Protein AF-A0A2R6GT94-F1 (afdb_monomer_lite)

Foldseek 3Di:
DVLLVVLLVQQVVQQVPDFDDDPLATAGLLLQSLLQCLLQVNLVSQLSNLVSVQVVCVVVVHRCVLVSVLSSQLSNQLNLLNVLVVVPDVLDCPPDPVSVVSSLVSQLLSLLLSQQVSQLVCLLVVNHASPPRSVSRSNNSSVNNSVNNVVVSVVVSVVCVDPVNVVVSVVSPPDPPDDDPRNVLSCVLSVLSVCLSVVSHVLRVVLVVVVPDDPVVCVVVVVVVVVVCVVVVNSSVVSSVVNVVSVVVSVVVNVVSVVVVVVVD

Radius of gyration: 21.21 Å; chains: 1; bounding box: 47×33×69 Å

Secondary structure (DSSP, 8-state):
-HHHHHHHHHHHHHHHH--EEETTEEE-HHHHHHHHHHHHTHHHHHHHHHHHHHHHHHHTT---HHHHHHHHHHHHHHHHHHHHTT---TT-TTSSHHHHHHHHHHHHHHHHHHHHHHHHHHHHTTSS-HHHHHHHHHHHHHHHHHHHHHHHHHHHHHHHTSTTHHHHHHHH-------TT-HHHHHHHHHHHHHHHHHHHHHHHHHHHHHTS-HHHHHHTT-HHHHHHHHTTHHHHHHHHHHHHHHHHHHHHHHHHHHHHHH--

Sequence (265 aa):
MFAATLIYTAVVQTTGLLIVGHGLVRVQPIVALIAVVGLIGGPVAVVGSVLGYAGFQIAQGVFPVWQGATYLVFGLLIHVFRIQSGLTEIRNPLGSITQFAVFSLVVCLSAFGTASFMSWNYMLVGRFPFFPGVFFSGLSLAVSAMLGGVLALSFVQRLVSSQRWQSVTRFLRTGDCRQSGTRSWLLISLGLLFAWVVAGSVISIGFQIFELLPPNVIGRRGYESILIFAETGRFSDADYALQFAIGMTIITLWLASLRRYRVFS

Structure (mmCIF, N/CA/C/O backbone):
data_AF-A0A2R6GT94-F1
#
_entry.id   AF-A0A2R6GT94-F1
#
loop_
_atom_site.group_PDB
_atom_site.id
_atom_site.type_symbol
_atom_site.label_atom_id
_atom_site.label_alt_id
_atom_site.label_comp_id
_atom_site.label_asym_id
_atom_site.label_entity_id
_atom_site.label_seq_id
_atom_site.pdbx_PDB_ins_code
_atom_site.Cartn_x
_atom_site.Cartn_y
_atom_site.Cartn_z
_atom_site.occupancy
_atom_site.B_iso_or_equiv
_atom_site.auth_seq_id
_atom_site.auth_comp_id
_atom_site.auth_asym_id
_atom_site.auth_atom_id
_atom_site.pdbx_PDB_model_num
ATOM 1 N N . MET A 1 1 ? -4.110 15.909 23.458 1.00 40.56 1 MET A N 1
ATOM 2 C CA . MET A 1 1 ? -2.694 15.692 23.836 1.00 40.56 1 MET A CA 1
ATOM 3 C C . MET A 1 1 ? -2.443 14.300 24.407 1.00 40.56 1 MET A C 1
ATOM 5 O O . MET A 1 1 ? -1.657 13.590 23.807 1.00 40.56 1 MET A O 1
ATOM 9 N N . PHE A 1 2 ? -3.159 13.850 25.445 1.00 39.91 2 PHE A N 1
ATOM 10 C CA . PHE A 1 2 ? -2.950 12.527 26.073 1.00 39.91 2 PHE A CA 1
ATOM 11 C C . PHE A 1 2 ? -2.948 11.319 25.111 1.00 39.91 2 PHE A C 1
ATOM 13 O O . PHE A 1 2 ? -2.098 10.443 25.228 1.00 39.91 2 PHE A O 1
ATOM 20 N N . ALA A 1 3 ? -3.857 11.286 24.128 1.00 41.41 3 ALA A N 1
ATOM 21 C CA . ALA A 1 3 ? -3.920 10.201 23.143 1.00 41.41 3 ALA A CA 1
ATOM 22 C C . ALA A 1 3 ? -2.673 10.136 22.243 1.00 41.41 3 ALA A C 1
ATOM 24 O O . ALA A 1 3 ? -2.190 9.050 21.950 1.00 41.41 3 ALA A O 1
ATOM 25 N N . ALA A 1 4 ? -2.114 11.286 21.855 1.00 42.38 4 ALA A N 1
ATOM 26 C CA . ALA A 1 4 ? -0.904 11.342 21.038 1.00 42.38 4 ALA A CA 1
ATOM 27 C C . ALA A 1 4 ? 0.323 10.850 21.821 1.00 42.38 4 ALA A C 1
ATOM 29 O O . ALA A 1 4 ? 1.149 10.134 21.268 1.00 42.38 4 ALA A O 1
ATOM 30 N N . THR A 1 5 ? 0.404 11.155 23.120 1.00 45.84 5 THR A N 1
ATOM 31 C CA . THR A 1 5 ? 1.490 10.702 24.004 1.00 45.84 5 THR A CA 1
ATOM 32 C C . THR A 1 5 ? 1.429 9.196 24.283 1.00 45.84 5 THR A C 1
ATOM 34 O O . THR A 1 5 ? 2.463 8.531 24.326 1.00 45.84 5 THR A O 1
ATOM 37 N N . LEU A 1 6 ? 0.220 8.641 24.429 1.00 52.25 6 LEU A N 1
ATOM 38 C CA . LEU A 1 6 ? -0.016 7.198 24.588 1.00 52.25 6 LEU A CA 1
ATOM 39 C C . LEU A 1 6 ? 0.301 6.423 23.302 1.00 52.25 6 LEU A C 1
ATOM 41 O O . LEU A 1 6 ? 0.922 5.366 23.344 1.00 52.25 6 LEU A O 1
ATOM 45 N N . ILE A 1 7 ? -0.080 6.978 22.149 1.00 54.69 7 ILE A N 1
ATOM 46 C CA . ILE A 1 7 ? 0.270 6.420 20.839 1.00 54.69 7 IL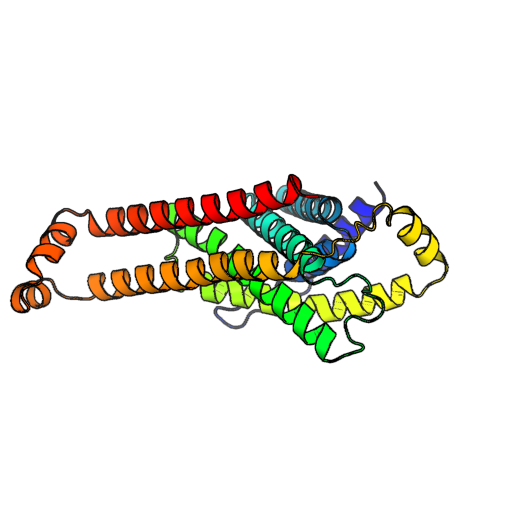E A CA 1
ATOM 47 C C . ILE A 1 7 ? 1.785 6.494 20.626 1.00 54.69 7 ILE A C 1
ATOM 49 O O . ILE A 1 7 ? 2.380 5.503 20.227 1.00 54.69 7 ILE A O 1
ATOM 53 N N . TYR A 1 8 ? 2.427 7.615 20.961 1.00 52.41 8 TYR A N 1
ATOM 54 C CA . TYR A 1 8 ? 3.881 7.771 20.881 1.00 52.41 8 TYR A CA 1
ATOM 55 C C . TYR A 1 8 ? 4.626 6.736 21.738 1.00 52.41 8 TYR A C 1
ATOM 57 O O . TYR A 1 8 ? 5.519 6.057 21.244 1.00 52.41 8 TYR A O 1
ATOM 65 N N . THR A 1 9 ? 4.225 6.545 22.997 1.00 54.25 9 THR A N 1
ATOM 66 C CA . THR A 1 9 ? 4.838 5.533 23.880 1.00 54.25 9 THR A CA 1
ATOM 67 C C . THR A 1 9 ? 4.596 4.105 23.391 1.00 54.25 9 THR A C 1
ATOM 69 O O . THR A 1 9 ? 5.520 3.293 23.421 1.00 54.25 9 THR A O 1
ATOM 72 N N . ALA A 1 10 ? 3.406 3.805 22.863 1.00 57.22 10 ALA A N 1
ATOM 73 C CA . ALA A 1 10 ? 3.122 2.516 22.236 1.00 57.22 10 ALA A CA 1
ATOM 74 C C . ALA A 1 10 ? 3.967 2.284 20.969 1.00 57.22 10 ALA A C 1
ATOM 76 O O . ALA A 1 10 ? 4.491 1.187 20.785 1.00 57.22 10 ALA A O 1
ATOM 77 N N . VAL A 1 11 ? 4.152 3.302 20.119 1.00 55.94 11 VAL A N 1
ATOM 78 C CA . VAL A 1 11 ? 5.041 3.246 18.943 1.00 55.94 11 VAL A CA 1
ATOM 79 C C . VAL A 1 11 ? 6.466 2.925 19.382 1.00 55.94 11 VAL A C 1
ATOM 81 O O . VAL A 1 11 ? 7.019 1.940 18.912 1.00 55.94 11 VAL A O 1
ATOM 84 N N . VAL A 1 12 ? 7.021 3.680 20.336 1.00 57.09 12 VAL A N 1
ATOM 85 C CA . VAL A 1 12 ? 8.399 3.506 20.827 1.00 57.09 12 VAL A CA 1
ATOM 86 C C . VAL A 1 12 ? 8.630 2.100 21.388 1.00 57.09 12 VAL A C 1
ATOM 88 O O . VAL A 1 12 ? 9.610 1.444 21.030 1.00 57.09 12 VAL A O 1
ATOM 91 N N . GLN A 1 13 ? 7.715 1.606 22.230 1.00 55.78 13 GLN A N 1
ATOM 92 C CA . GLN A 1 13 ? 7.842 0.271 22.818 1.00 55.78 13 GLN A CA 1
ATOM 93 C C . GLN A 1 13 ? 7.678 -0.843 21.780 1.00 55.78 13 GLN A C 1
ATOM 95 O O . GLN A 1 13 ? 8.371 -1.853 21.850 1.00 55.78 13 GLN A O 1
ATOM 100 N N . THR A 1 14 ? 6.805 -0.667 20.788 1.00 52.91 14 THR A N 1
ATOM 101 C CA . THR A 1 14 ? 6.581 -1.693 19.761 1.00 52.91 14 THR A CA 1
ATOM 102 C C . THR A 1 14 ? 7.695 -1.727 18.715 1.00 52.91 14 THR A C 1
ATOM 104 O O . THR A 1 14 ? 8.094 -2.815 18.310 1.00 52.91 14 THR A O 1
ATOM 107 N N . THR A 1 15 ? 8.269 -0.589 18.312 1.00 51.38 15 THR A N 1
ATOM 108 C CA . THR A 1 15 ? 9.380 -0.555 17.343 1.00 51.38 15 THR A CA 1
ATOM 109 C C . THR A 1 15 ? 10.700 -1.077 17.905 1.00 51.38 15 THR A C 1
ATOM 111 O O . THR A 1 15 ? 11.497 -1.615 17.143 1.00 51.38 15 THR A O 1
ATOM 114 N N . GLY A 1 16 ? 10.932 -0.947 19.217 1.00 42.38 16 GLY A N 1
ATOM 115 C CA . GLY A 1 16 ? 12.179 -1.384 19.852 1.00 42.38 16 GLY A CA 1
ATOM 116 C C . GLY A 1 16 ? 12.298 -2.894 20.089 1.00 42.38 16 GLY A C 1
ATOM 117 O O . GLY A 1 16 ? 13.405 -3.374 20.303 1.00 42.38 16 GLY A O 1
ATOM 118 N N . LEU A 1 17 ? 11.190 -3.646 20.063 1.00 42.19 17 LEU A N 1
ATOM 119 C CA . LEU A 1 17 ? 11.162 -5.013 20.604 1.00 42.19 17 LEU A CA 1
ATOM 120 C C . LEU A 1 17 ? 11.136 -6.148 19.565 1.00 42.19 17 LEU A C 1
ATOM 122 O O . LEU A 1 17 ? 11.594 -7.237 19.891 1.00 42.19 17 LEU A O 1
ATOM 126 N N . LEU A 1 18 ? 10.625 -5.960 18.339 1.00 46.56 18 LEU A N 1
ATOM 127 C CA . LEU A 1 18 ? 10.298 -7.104 17.463 1.00 46.56 18 LEU A CA 1
ATOM 128 C C . LEU A 1 18 ? 10.360 -6.773 15.957 1.00 46.56 18 LEU A C 1
ATOM 130 O O . LEU A 1 18 ? 9.340 -6.810 15.273 1.00 46.56 18 LEU A O 1
ATOM 134 N N . ILE A 1 19 ? 11.541 -6.491 15.395 1.00 52.47 19 ILE A N 1
ATOM 135 C CA . ILE A 1 19 ? 11.738 -6.717 13.950 1.00 52.47 19 ILE A CA 1
ATOM 136 C C . ILE A 1 19 ? 12.187 -8.167 13.795 1.00 52.47 19 ILE A C 1
ATOM 138 O O . ILE A 1 19 ? 13.363 -8.483 13.947 1.00 52.47 19 ILE A O 1
ATOM 142 N N . VAL A 1 20 ? 11.236 -9.057 13.519 1.00 50.38 20 VAL A N 1
ATOM 143 C CA . VAL A 1 20 ? 11.524 -10.462 13.206 1.00 50.38 20 VAL A CA 1
ATOM 144 C C . VAL A 1 20 ? 11.319 -10.647 11.708 1.00 50.38 20 VAL A C 1
ATOM 146 O O . VAL A 1 20 ? 10.240 -10.383 11.178 1.00 50.38 20 VAL A O 1
ATOM 149 N N . GLY A 1 21 ? 12.366 -11.059 11.002 1.00 47.53 21 GLY A N 1
ATOM 150 C CA . GLY A 1 21 ? 12.304 -11.334 9.571 1.00 47.53 21 GLY A CA 1
ATOM 151 C C . GLY A 1 21 ? 13.162 -12.540 9.227 1.00 47.53 21 GLY A C 1
ATOM 152 O O . GLY A 1 21 ? 14.316 -12.613 9.636 1.00 47.53 21 GLY A O 1
ATOM 153 N N . HIS A 1 22 ? 12.592 -13.478 8.477 1.00 43.88 22 HIS A N 1
ATOM 154 C CA . HIS A 1 22 ? 13.334 -14.519 7.771 1.00 43.88 22 HIS A CA 1
ATOM 155 C C . HIS A 1 22 ? 13.269 -14.176 6.277 1.00 43.88 22 HIS A C 1
ATOM 157 O O . HIS A 1 22 ? 12.201 -14.224 5.667 1.00 43.88 22 HIS A O 1
ATOM 163 N N . GLY A 1 23 ? 14.400 -13.785 5.683 1.00 60.81 23 GLY A N 1
ATOM 164 C CA . GLY A 1 23 ? 14.490 -13.476 4.252 1.00 60.81 23 GLY A CA 1
ATOM 165 C C . GLY A 1 23 ? 13.699 -12.230 3.816 1.00 60.81 23 GLY A C 1
ATOM 166 O O . GLY A 1 23 ? 13.877 -11.141 4.361 1.00 60.81 23 GLY A O 1
ATOM 167 N N . LEU A 1 24 ? 12.856 -12.385 2.787 1.00 66.19 24 LEU A N 1
ATOM 168 C CA . LEU A 1 24 ? 12.177 -11.294 2.062 1.00 66.19 24 LEU A CA 1
ATOM 169 C C . LEU A 1 24 ? 10.916 -10.754 2.767 1.00 66.19 24 LEU A C 1
ATOM 171 O O . LEU A 1 24 ? 10.337 -9.766 2.320 1.00 66.19 24 LEU A O 1
ATOM 175 N N . VAL A 1 25 ? 10.497 -11.369 3.878 1.00 74.75 25 VAL A N 1
ATOM 176 C CA . VAL A 1 25 ? 9.297 -10.990 4.640 1.00 74.75 25 VAL A CA 1
ATOM 177 C C . VAL A 1 25 ? 9.708 -10.444 6.001 1.00 74.75 25 VAL A C 1
ATOM 179 O O . VAL A 1 25 ? 10.428 -11.098 6.756 1.00 74.75 25 VAL A O 1
ATOM 182 N N . ARG A 1 26 ? 9.235 -9.238 6.331 1.00 79.75 26 ARG A N 1
ATOM 183 C CA . ARG A 1 26 ? 9.546 -8.560 7.598 1.00 79.75 26 ARG A CA 1
ATOM 184 C C . ARG A 1 26 ? 8.283 -8.351 8.421 1.00 79.75 26 ARG A C 1
ATOM 186 O O . ARG A 1 26 ? 7.281 -7.882 7.885 1.00 79.75 26 ARG A O 1
ATOM 193 N N . VAL A 1 27 ? 8.339 -8.656 9.712 1.00 78.75 27 VAL A N 1
ATOM 194 C CA . VAL A 1 27 ? 7.263 -8.335 10.652 1.00 78.75 27 VAL A CA 1
ATOM 195 C C . VAL A 1 27 ? 7.585 -7.009 11.328 1.00 78.75 27 VAL A C 1
ATOM 197 O O . VAL A 1 27 ? 8.645 -6.854 11.929 1.00 78.75 27 VAL A O 1
ATOM 200 N N . GLN A 1 28 ? 6.683 -6.040 11.186 1.00 82.31 28 GLN A N 1
ATOM 201 C CA . GLN A 1 28 ? 6.860 -4.674 11.668 1.00 82.31 28 GLN A CA 1
ATOM 202 C C . GLN A 1 28 ? 5.739 -4.303 12.649 1.00 82.31 28 GLN A C 1
ATOM 204 O O . GLN A 1 28 ? 4.585 -4.151 12.239 1.00 82.31 28 GLN A O 1
ATOM 209 N N . PRO A 1 29 ? 6.048 -4.098 13.939 1.00 79.56 29 PRO A N 1
ATOM 210 C CA . PRO A 1 29 ? 5.037 -3.816 14.959 1.00 79.56 29 PRO A CA 1
ATOM 211 C C . PRO A 1 29 ? 4.258 -2.514 14.720 1.00 79.56 29 PRO A C 1
ATOM 213 O O . PRO A 1 29 ? 3.065 -2.438 15.011 1.00 79.56 29 PRO A O 1
ATOM 216 N N . ILE A 1 30 ? 4.894 -1.510 14.107 1.00 83.56 30 ILE A N 1
ATOM 217 C CA . ILE A 1 30 ? 4.233 -0.252 13.732 1.00 83.56 30 ILE A CA 1
ATOM 218 C C . ILE A 1 30 ? 3.074 -0.475 12.752 1.00 83.56 30 ILE A C 1
ATOM 220 O O . ILE A 1 30 ? 2.031 0.162 12.869 1.00 83.56 30 ILE A O 1
ATOM 224 N N . VAL A 1 31 ? 3.209 -1.429 11.828 1.00 86.44 31 VAL A N 1
ATOM 225 C CA . VAL A 1 31 ? 2.168 -1.755 10.844 1.00 86.44 31 VAL A CA 1
ATOM 226 C C . VAL A 1 31 ? 0.933 -2.313 11.547 1.00 86.44 31 VAL A C 1
ATOM 228 O O . VAL A 1 31 ? -0.191 -1.944 11.216 1.00 86.44 31 VAL A O 1
ATOM 231 N N . ALA A 1 32 ? 1.134 -3.144 12.571 1.00 85.88 32 ALA A N 1
ATOM 232 C CA . ALA A 1 32 ? 0.049 -3.658 13.395 1.00 85.88 32 ALA A CA 1
ATOM 233 C C . ALA A 1 32 ? -0.677 -2.550 14.165 1.00 85.88 32 ALA A C 1
ATOM 235 O O . ALA A 1 32 ? -1.908 -2.513 14.169 1.00 85.88 32 ALA A O 1
ATOM 236 N N . LEU A 1 33 ? 0.070 -1.621 14.770 1.00 84.81 33 LEU A N 1
ATOM 237 C CA . LEU A 1 33 ? -0.523 -0.479 15.463 1.00 84.81 33 LEU A CA 1
ATOM 238 C C . LEU A 1 33 ? -1.381 0.353 14.505 1.00 84.81 33 LEU A C 1
ATOM 240 O O . LEU A 1 33 ? -2.528 0.663 14.813 1.00 84.81 33 LEU A O 1
ATOM 244 N N . ILE A 1 34 ? -0.852 0.671 13.325 1.00 87.75 34 ILE A N 1
ATOM 245 C CA . ILE A 1 34 ? -1.560 1.466 12.319 1.00 87.75 34 ILE A CA 1
ATOM 246 C C . ILE A 1 34 ? -2.801 0.742 11.809 1.00 87.75 34 ILE A C 1
ATOM 248 O O . ILE A 1 34 ? -3.835 1.383 11.623 1.00 87.75 34 ILE A O 1
ATOM 252 N N . ALA A 1 35 ? -2.738 -0.582 11.651 1.00 85.69 35 ALA A N 1
ATOM 253 C CA . ALA A 1 35 ? -3.905 -1.373 11.295 1.00 85.69 35 ALA A CA 1
ATOM 254 C C . ALA A 1 35 ? -5.014 -1.259 12.347 1.00 85.69 35 ALA A C 1
ATOM 256 O O . ALA A 1 35 ? -6.161 -0.973 12.007 1.00 85.69 35 ALA A O 1
ATOM 257 N N . VAL A 1 36 ? -4.679 -1.411 13.630 1.00 83.69 36 VAL A N 1
ATOM 258 C CA . VAL A 1 36 ? -5.659 -1.303 14.722 1.00 83.69 36 VAL A CA 1
ATOM 259 C C . VAL A 1 36 ? -6.198 0.115 14.859 1.00 83.69 36 VAL A C 1
ATOM 261 O O . VAL A 1 36 ? -7.401 0.304 15.035 1.00 83.69 36 VAL A O 1
ATOM 264 N N . VAL A 1 37 ? -5.339 1.123 14.744 1.00 84.56 37 VAL A N 1
ATOM 265 C CA . VAL A 1 37 ? -5.745 2.522 14.862 1.00 84.56 37 VAL A CA 1
ATOM 266 C C . VAL A 1 37 ? -6.600 2.959 13.667 1.00 84.56 37 VAL A C 1
ATOM 268 O O . VAL A 1 37 ? -7.614 3.623 13.869 1.00 84.56 37 VAL A O 1
ATOM 271 N N . GLY A 1 38 ? -6.271 2.540 12.443 1.00 81.44 38 GLY A N 1
ATOM 272 C CA . GLY A 1 38 ? -7.118 2.762 11.266 1.00 81.44 38 GLY A CA 1
ATOM 273 C C . GLY A 1 38 ? -8.468 2.064 11.384 1.00 81.44 38 GLY A C 1
ATOM 274 O O . GLY A 1 38 ? -9.507 2.641 11.045 1.00 81.44 38 GLY A O 1
ATOM 275 N N . LEU A 1 39 ? -8.473 0.860 11.959 1.00 79.62 39 LEU A N 1
ATOM 276 C CA . LEU A 1 39 ? -9.696 0.120 12.216 1.00 79.62 39 LEU A CA 1
ATOM 277 C C . LEU A 1 39 ? -10.563 0.816 13.275 1.00 79.62 39 LEU A C 1
ATOM 279 O O . LEU A 1 39 ? -11.746 1.021 13.038 1.00 79.62 39 LEU A O 1
ATOM 283 N N . ILE A 1 40 ? -10.020 1.205 14.427 1.00 78.62 40 ILE A N 1
ATOM 284 C CA . ILE A 1 40 ? -10.825 1.661 15.575 1.00 78.62 40 ILE A CA 1
ATOM 285 C C . ILE A 1 40 ? -10.941 3.188 15.642 1.00 78.62 40 ILE A C 1
ATOM 287 O O . ILE A 1 40 ? -12.038 3.709 15.825 1.00 78.62 40 ILE A O 1
ATOM 291 N N . GLY A 1 41 ? -9.821 3.899 15.510 1.00 73.75 41 GLY A N 1
ATOM 292 C CA . GLY A 1 41 ? -9.716 5.345 15.739 1.00 73.75 41 GLY A CA 1
ATOM 293 C C . GLY A 1 41 ? -9.929 6.217 14.499 1.00 73.75 41 GLY A C 1
ATOM 294 O O . GLY A 1 41 ? -10.107 7.426 14.626 1.00 73.75 41 GLY A O 1
ATOM 295 N N . GLY A 1 42 ? -9.925 5.626 13.304 1.00 78.62 42 GLY A N 1
ATOM 296 C CA . GLY A 1 42 ? -10.193 6.333 12.054 1.00 78.62 42 GLY A CA 1
ATOM 297 C C . GLY A 1 42 ? -9.065 7.262 11.577 1.00 78.62 42 GLY A C 1
ATOM 298 O O . GLY A 1 42 ? -7.931 7.165 12.055 1.00 78.62 42 GLY A O 1
ATOM 299 N N . PRO A 1 43 ? -9.339 8.165 10.614 1.00 80.94 43 PRO A N 1
ATOM 300 C CA . PRO A 1 43 ? -8.308 8.885 9.862 1.00 80.94 43 PRO A CA 1
ATOM 301 C C . PRO A 1 43 ? -7.444 9.788 10.741 1.00 80.94 43 PRO A C 1
ATOM 303 O O . PRO A 1 43 ? -6.228 9.827 10.580 1.00 80.94 43 PRO A O 1
ATOM 306 N N . VAL A 1 44 ? -8.057 10.474 11.711 1.00 79.75 44 VAL A N 1
ATOM 307 C CA . VAL A 1 44 ? -7.348 11.365 12.645 1.00 79.75 44 VAL A CA 1
ATOM 308 C C . VAL A 1 44 ? -6.340 10.578 13.481 1.00 79.75 44 VAL A C 1
ATOM 310 O O . VAL A 1 44 ? -5.212 11.024 13.684 1.00 79.75 44 VAL A O 1
ATOM 313 N N . ALA A 1 45 ? -6.719 9.382 13.929 1.00 81.75 45 ALA A N 1
ATOM 314 C CA . ALA A 1 45 ? -5.849 8.542 14.734 1.00 81.75 45 ALA A CA 1
ATOM 315 C C . ALA A 1 45 ? -4.708 7.932 13.896 1.00 81.75 45 ALA A C 1
ATOM 317 O O . ALA A 1 45 ? -3.578 7.833 14.381 1.00 81.75 45 ALA A O 1
ATOM 318 N N . VAL A 1 46 ? -4.965 7.598 12.623 1.00 85.19 46 VAL A N 1
ATOM 319 C CA . VAL A 1 46 ? -3.921 7.182 11.667 1.00 85.19 46 VAL A CA 1
ATOM 320 C C . VAL A 1 46 ? -2.900 8.298 11.478 1.00 85.19 46 VAL A C 1
ATOM 322 O O . VAL A 1 46 ? -1.709 8.062 11.665 1.00 85.19 46 VAL A O 1
ATOM 325 N N . VAL A 1 47 ? -3.355 9.520 11.182 1.00 86.00 47 VAL A N 1
ATOM 326 C CA . VAL A 1 47 ? -2.470 10.684 11.016 1.00 86.00 47 VAL A CA 1
ATOM 327 C C . VAL A 1 47 ? -1.652 10.922 12.284 1.00 86.00 47 VAL A C 1
ATOM 329 O O . VAL A 1 47 ? -0.435 11.054 12.202 1.00 86.00 47 VAL A O 1
ATOM 332 N N . GLY A 1 48 ? -2.282 10.893 13.462 1.00 83.00 48 GLY A N 1
ATOM 333 C CA . GLY A 1 48 ? -1.578 11.037 14.738 1.00 83.00 48 GLY A CA 1
ATOM 334 C C . GLY A 1 48 ? -0.503 9.967 14.963 1.00 83.00 48 GLY A C 1
ATOM 335 O O . GLY A 1 48 ? 0.595 10.288 15.411 1.00 83.00 48 GLY A O 1
ATOM 336 N N . SER A 1 49 ? -0.782 8.713 14.598 1.00 85.06 49 SER A N 1
ATOM 337 C CA . SER A 1 49 ? 0.175 7.602 14.726 1.00 85.06 49 SER A CA 1
ATOM 338 C C . SER A 1 49 ? 1.361 7.750 13.776 1.00 85.06 49 SER A C 1
ATOM 340 O O . SER A 1 49 ? 2.507 7.559 14.180 1.00 85.06 49 SER A O 1
ATOM 342 N N . VAL A 1 50 ? 1.100 8.144 12.527 1.00 86.75 50 VAL A N 1
ATOM 343 C CA . VAL A 1 50 ? 2.140 8.382 11.519 1.00 86.75 50 VAL A CA 1
ATOM 344 C C . VAL A 1 50 ? 3.008 9.580 11.895 1.00 86.75 50 VAL A C 1
ATOM 346 O O . VAL A 1 50 ? 4.226 9.498 11.780 1.00 86.75 50 VAL A O 1
ATOM 349 N N . LEU A 1 51 ? 2.412 10.669 12.388 1.00 85.81 51 LEU A N 1
ATOM 350 C CA . LEU A 1 51 ? 3.159 11.832 12.873 1.00 85.81 51 LEU A CA 1
ATOM 351 C C . LEU A 1 51 ? 4.006 11.488 14.103 1.00 85.81 51 LEU A C 1
ATOM 353 O O . LEU A 1 51 ? 5.152 11.918 14.183 1.00 85.81 51 LEU A O 1
ATOM 357 N N . GLY A 1 52 ? 3.482 10.676 15.026 1.00 83.56 52 GLY A N 1
ATOM 358 C CA . GLY A 1 52 ? 4.249 10.170 16.167 1.00 83.56 52 GLY A CA 1
ATOM 359 C C . GLY A 1 52 ? 5.457 9.338 15.729 1.00 83.56 52 GLY A C 1
ATOM 360 O O . GLY A 1 52 ? 6.563 9.556 16.219 1.00 83.56 52 GLY A O 1
ATOM 361 N N . TYR A 1 53 ? 5.267 8.444 14.754 1.00 83.69 53 TYR A N 1
ATOM 362 C CA . TYR A 1 53 ? 6.358 7.680 14.143 1.00 83.69 53 TYR A CA 1
ATOM 363 C C . TYR A 1 53 ? 7.376 8.580 13.432 1.00 83.69 53 TYR A C 1
ATOM 365 O O . TYR A 1 53 ? 8.578 8.402 13.607 1.00 83.69 53 TYR A O 1
ATOM 373 N N . ALA A 1 54 ? 6.915 9.569 12.664 1.00 84.12 54 ALA A N 1
ATOM 374 C CA . ALA A 1 54 ? 7.792 10.516 11.985 1.00 84.12 54 ALA A CA 1
ATOM 375 C C . ALA A 1 54 ? 8.619 11.332 12.989 1.00 84.12 54 ALA A C 1
ATOM 377 O O . ALA A 1 54 ? 9.824 11.461 12.811 1.00 84.12 54 ALA A O 1
ATOM 378 N N . GLY A 1 55 ? 8.002 11.816 14.072 1.00 83.75 55 GLY A N 1
ATOM 379 C CA . GLY A 1 55 ? 8.700 12.523 15.148 1.00 83.75 55 GLY A CA 1
ATOM 380 C C . GLY A 1 55 ? 9.753 11.656 15.838 1.00 83.75 55 GLY A C 1
ATOM 381 O O . GLY A 1 55 ? 10.867 12.118 16.068 1.00 83.75 55 GLY A O 1
ATOM 382 N N . PHE A 1 56 ? 9.438 10.384 16.101 1.00 81.81 56 PHE A N 1
ATOM 383 C CA . PHE A 1 56 ? 10.400 9.421 16.644 1.00 81.81 56 PHE A CA 1
ATOM 384 C C . PHE A 1 56 ? 11.591 9.199 15.704 1.00 81.81 56 PHE A C 1
ATOM 386 O O . PHE A 1 56 ? 12.737 9.252 16.137 1.00 81.81 56 PHE A O 1
ATOM 393 N N . GLN A 1 57 ? 11.333 9.009 14.412 1.00 82.56 57 GLN A N 1
ATOM 394 C CA . GLN A 1 57 ? 12.384 8.804 13.417 1.00 82.56 57 GLN A CA 1
ATOM 395 C C . GLN A 1 57 ? 13.269 10.046 13.254 1.00 82.56 57 GLN A C 1
ATOM 397 O O . GLN A 1 57 ? 14.492 9.926 13.225 1.00 82.56 57 GLN A O 1
ATOM 402 N N . ILE A 1 58 ? 12.670 11.242 13.256 1.00 82.94 58 ILE A N 1
ATOM 403 C CA . ILE A 1 58 ? 13.407 12.513 13.238 1.00 82.94 58 ILE A CA 1
ATOM 404 C C . ILE A 1 58 ? 14.306 12.631 14.473 1.00 82.94 58 ILE A C 1
ATOM 406 O O . ILE A 1 58 ? 15.462 13.026 14.344 1.00 82.94 58 ILE A O 1
ATOM 410 N N . ALA A 1 59 ? 13.819 12.237 15.655 1.00 84.50 59 ALA A N 1
ATOM 411 C CA . ALA A 1 59 ? 14.626 12.216 16.875 1.00 84.50 59 ALA A CA 1
ATOM 412 C C . ALA A 1 59 ? 15.803 11.222 16.800 1.00 84.50 59 ALA A C 1
ATOM 414 O O . ALA A 1 59 ? 16.816 11.423 17.462 1.00 84.50 59 ALA A O 1
ATOM 415 N N . GLN A 1 60 ? 15.697 10.183 15.967 1.00 80.38 60 GLN A N 1
ATOM 416 C CA . GLN A 1 60 ? 16.783 9.247 15.654 1.00 80.38 60 GLN A CA 1
ATOM 417 C C . GLN A 1 60 ? 17.678 9.710 14.489 1.00 80.38 60 GLN A C 1
ATOM 419 O O . GLN A 1 60 ? 18.577 8.978 14.080 1.00 80.38 60 GLN A O 1
ATOM 424 N N . GLY A 1 61 ? 17.449 10.909 13.942 1.00 80.12 61 GLY A N 1
ATOM 425 C CA . GLY A 1 61 ? 18.206 11.455 12.813 1.00 80.12 61 GLY A CA 1
ATOM 426 C C . GLY A 1 61 ? 17.805 10.887 11.447 1.00 80.12 61 GLY A C 1
ATOM 427 O O . GLY A 1 61 ? 18.519 11.088 10.467 1.00 80.12 61 GLY A O 1
ATOM 428 N N . VAL A 1 62 ? 16.672 10.185 11.354 1.00 82.44 62 VAL A N 1
ATOM 429 C CA . VAL A 1 62 ? 16.159 9.591 10.114 1.00 82.44 62 VAL A CA 1
ATOM 430 C C . VAL A 1 62 ? 14.938 10.377 9.635 1.00 82.44 62 VAL A C 1
ATOM 432 O O . VAL A 1 62 ? 14.032 10.678 10.406 1.00 82.44 62 VAL A O 1
ATOM 435 N N . PHE A 1 63 ? 14.858 10.674 8.334 1.00 75.31 63 PHE A N 1
ATOM 436 C CA . PHE A 1 63 ? 13.700 11.354 7.737 1.00 75.31 63 PHE A CA 1
ATOM 437 C C . PHE A 1 63 ? 12.944 10.442 6.754 1.00 75.31 63 PHE A C 1
ATOM 439 O O . PHE A 1 63 ? 13.154 10.509 5.539 1.00 75.31 63 PHE A O 1
ATOM 446 N N . PRO A 1 64 ? 12.059 9.549 7.236 1.00 75.94 64 PRO A N 1
ATOM 447 C CA . PRO A 1 64 ? 11.474 8.514 6.397 1.00 75.94 64 PRO A CA 1
ATOM 448 C C . PRO A 1 64 ? 10.128 8.955 5.801 1.00 75.94 64 PRO A C 1
ATOM 450 O O . PRO A 1 64 ? 9.103 8.309 6.024 1.00 75.94 64 PRO A O 1
ATOM 453 N N . VAL A 1 65 ? 10.124 10.037 5.009 1.00 80.81 65 VAL A N 1
ATOM 454 C CA . VAL A 1 65 ? 8.906 10.597 4.371 1.00 80.81 65 VAL A CA 1
ATOM 455 C C . VAL A 1 65 ? 8.097 9.520 3.659 1.00 80.81 65 VAL A C 1
ATOM 457 O O . VAL A 1 65 ? 6.892 9.394 3.861 1.00 80.81 65 VAL A O 1
ATOM 460 N N . TRP A 1 66 ? 8.778 8.693 2.868 1.00 79.62 66 TRP A N 1
ATOM 461 C CA . TRP A 1 66 ? 8.136 7.659 2.066 1.00 79.62 66 TRP A CA 1
ATOM 462 C C . TRP A 1 66 ? 7.529 6.533 2.903 1.00 79.62 66 TRP A C 1
ATOM 464 O O . TRP A 1 66 ? 6.448 6.044 2.574 1.00 79.62 66 TRP A O 1
ATOM 474 N N . GLN A 1 67 ? 8.165 6.146 4.012 1.00 82.69 67 GLN A N 1
ATOM 475 C CA . GLN A 1 67 ? 7.575 5.157 4.921 1.00 82.69 67 GLN A CA 1
ATOM 476 C C . GLN A 1 67 ? 6.370 5.749 5.655 1.00 82.69 67 GLN A C 1
ATOM 478 O O . GLN A 1 67 ? 5.342 5.088 5.756 1.00 82.69 67 GLN A O 1
ATOM 483 N N . GLY A 1 68 ? 6.456 7.010 6.096 1.00 85.12 68 GLY A N 1
ATOM 484 C CA . GLY A 1 68 ? 5.325 7.718 6.696 1.00 85.12 68 GLY A CA 1
ATOM 485 C C . GLY A 1 68 ? 4.121 7.790 5.752 1.00 85.12 68 GLY A C 1
ATOM 486 O O . GLY A 1 68 ? 3.006 7.457 6.150 1.00 85.12 68 GLY A O 1
ATOM 487 N N . ALA A 1 69 ? 4.345 8.125 4.479 1.00 86.06 69 ALA A N 1
ATOM 488 C CA . ALA A 1 69 ? 3.300 8.122 3.455 1.00 86.06 69 ALA A CA 1
ATOM 489 C C . ALA A 1 69 ? 2.699 6.721 3.240 1.00 86.06 69 ALA A C 1
ATOM 491 O O . ALA A 1 69 ? 1.480 6.576 3.189 1.00 86.06 69 ALA A O 1
ATOM 492 N N . THR A 1 70 ? 3.539 5.683 3.188 1.00 87.69 70 THR A N 1
ATOM 493 C CA . THR A 1 70 ? 3.113 4.276 3.049 1.00 87.69 70 THR A CA 1
ATOM 494 C C . THR A 1 70 ? 2.172 3.872 4.185 1.00 87.69 70 THR A C 1
ATOM 496 O O . THR A 1 70 ? 1.084 3.343 3.963 1.00 87.69 70 THR A O 1
ATOM 499 N N . TYR A 1 71 ? 2.565 4.185 5.414 1.00 89.69 71 TYR A N 1
ATOM 500 C CA . TYR A 1 71 ? 1.796 3.935 6.625 1.00 89.69 71 TYR A CA 1
ATOM 501 C C . TYR A 1 71 ? 0.486 4.720 6.690 1.00 89.69 71 TYR A C 1
ATOM 503 O O . TYR A 1 71 ? -0.540 4.182 7.107 1.00 89.69 71 TYR A O 1
ATOM 511 N N . LEU A 1 72 ? 0.497 5.967 6.226 1.00 88.69 72 LEU A N 1
ATOM 512 C CA . LEU A 1 72 ? -0.700 6.790 6.133 1.00 88.69 72 LEU A CA 1
ATOM 513 C C . LEU A 1 72 ? -1.697 6.193 5.135 1.00 88.69 72 LEU A C 1
ATOM 515 O O . LEU A 1 72 ? -2.859 5.996 5.486 1.00 88.69 72 LEU A O 1
ATOM 519 N N . VAL A 1 73 ? -1.242 5.828 3.931 1.00 87.88 73 VAL A N 1
ATOM 520 C CA . VAL A 1 73 ? -2.081 5.162 2.920 1.00 87.88 73 VAL A CA 1
ATOM 521 C C . VAL A 1 73 ? -2.634 3.846 3.464 1.00 87.88 73 VAL A C 1
ATOM 523 O O . VAL A 1 73 ? -3.829 3.597 3.343 1.00 87.88 73 VAL A O 1
ATOM 526 N N . PHE A 1 74 ? -1.803 3.038 4.126 1.00 91.00 74 PHE A N 1
ATOM 527 C CA . PHE A 1 74 ? -2.223 1.768 4.720 1.00 91.00 74 PHE A CA 1
ATOM 528 C C . PHE A 1 74 ? -3.339 1.933 5.755 1.00 91.00 74 PHE A C 1
ATOM 530 O O . PHE A 1 74 ? -4.390 1.303 5.640 1.00 91.00 74 PHE A O 1
ATOM 537 N N . GLY A 1 75 ? -3.149 2.816 6.739 1.00 86.88 75 GLY A N 1
ATOM 538 C CA . GLY A 1 75 ? -4.154 3.057 7.774 1.00 86.88 75 GLY A CA 1
ATOM 539 C C . GLY A 1 75 ? -5.452 3.650 7.217 1.00 86.88 75 GLY A C 1
ATOM 540 O O . GLY A 1 75 ? -6.539 3.277 7.663 1.00 86.88 75 GLY A O 1
ATOM 541 N N . LEU A 1 76 ? -5.361 4.533 6.215 1.00 86.88 76 LEU A N 1
ATOM 542 C CA . LEU A 1 76 ? -6.537 5.093 5.544 1.00 86.88 76 LEU A CA 1
ATOM 543 C C . LEU A 1 76 ? -7.297 4.043 4.729 1.00 86.88 76 LEU A C 1
ATOM 545 O O . LEU A 1 76 ? -8.523 4.004 4.813 1.00 86.88 76 LEU A O 1
ATOM 549 N N . LEU A 1 77 ? -6.603 3.175 3.987 1.00 85.56 77 LEU A N 1
ATOM 550 C CA . LEU A 1 77 ? -7.235 2.082 3.241 1.00 85.56 77 LEU A CA 1
ATOM 551 C C . LEU A 1 77 ? -7.970 1.123 4.179 1.00 85.56 77 LEU A C 1
ATOM 553 O O . LEU A 1 77 ? -9.121 0.785 3.911 1.00 85.56 77 LEU A O 1
ATOM 557 N N . ILE A 1 78 ? -7.367 0.776 5.321 1.00 86.06 78 ILE A N 1
ATOM 558 C CA . ILE A 1 78 ? -8.028 -0.047 6.343 1.00 86.06 78 ILE A CA 1
ATOM 559 C C . ILE A 1 78 ? -9.305 0.626 6.834 1.00 86.06 78 ILE A C 1
ATOM 561 O O . ILE A 1 78 ? -10.345 -0.024 6.939 1.00 86.06 78 ILE A O 1
ATOM 565 N N . HIS A 1 79 ? -9.251 1.927 7.114 1.00 83.38 79 HIS A N 1
ATOM 566 C CA . HIS A 1 79 ? -10.422 2.665 7.564 1.00 83.38 79 HIS A CA 1
ATOM 567 C C . HIS A 1 79 ? -11.535 2.698 6.503 1.00 83.38 79 HIS A C 1
ATOM 569 O O . HIS A 1 79 ? -12.693 2.410 6.810 1.00 83.38 79 HIS A O 1
ATOM 575 N N . VAL A 1 80 ? -11.186 2.999 5.249 1.00 78.69 80 VAL A N 1
ATOM 576 C CA . VAL A 1 80 ? -12.133 3.038 4.126 1.00 78.69 80 VAL A CA 1
ATOM 577 C C . VAL A 1 80 ? -12.777 1.669 3.921 1.00 78.69 80 VAL A C 1
ATOM 579 O O . VAL A 1 80 ? -14.003 1.564 3.899 1.00 78.69 80 VAL A O 1
ATOM 582 N N . PHE A 1 81 ? -11.982 0.602 3.849 1.00 77.75 81 PHE A N 1
ATOM 583 C CA . PHE A 1 81 ? -12.504 -0.750 3.662 1.00 77.75 81 PHE A CA 1
ATOM 584 C C . PHE A 1 81 ? -13.278 -1.267 4.874 1.00 77.75 81 PHE A C 1
ATOM 586 O O . PHE A 1 81 ? -14.236 -2.022 4.704 1.00 77.75 81 PHE A O 1
ATOM 593 N N . ARG A 1 82 ? -12.951 -0.829 6.096 1.00 80.12 82 ARG A N 1
ATOM 594 C CA . ARG A 1 82 ? -13.784 -1.093 7.277 1.00 80.12 82 ARG A CA 1
ATOM 595 C C . ARG A 1 82 ? -15.172 -0.475 7.121 1.00 80.12 82 ARG A C 1
ATOM 597 O O . ARG A 1 82 ? -16.161 -1.178 7.317 1.00 80.12 82 ARG A O 1
ATOM 604 N N . ILE A 1 83 ? -15.251 0.819 6.799 1.00 72.62 83 ILE A N 1
ATOM 605 C CA . ILE A 1 83 ? -16.541 1.505 6.616 1.00 72.62 83 ILE A CA 1
ATOM 606 C C . ILE A 1 83 ? -17.351 0.787 5.537 1.00 72.62 83 ILE A C 1
ATOM 608 O O . ILE A 1 83 ? -18.519 0.460 5.740 1.00 72.62 83 ILE A O 1
ATOM 612 N N . GLN A 1 84 ? -16.711 0.479 4.410 1.00 69.31 84 GLN A N 1
ATOM 613 C CA . GLN A 1 84 ? -17.375 -0.146 3.273 1.00 69.31 84 GLN A CA 1
ATOM 614 C C . GLN A 1 84 ? -17.816 -1.596 3.538 1.00 69.31 84 GLN A C 1
ATOM 616 O O . GLN A 1 84 ? -18.834 -2.026 3.000 1.00 69.31 84 GLN A O 1
ATOM 621 N N . SER A 1 85 ? -17.087 -2.354 4.364 1.00 67.62 85 SER A N 1
ATOM 622 C CA . SER A 1 85 ? -17.441 -3.738 4.727 1.00 67.62 85 SER A CA 1
ATOM 623 C C . SER A 1 85 ? -18.568 -3.829 5.759 1.00 67.62 85 SER A C 1
ATOM 625 O O . SER A 1 85 ? -19.032 -4.927 6.060 1.00 67.62 85 SER A O 1
ATOM 627 N N . GLY A 1 86 ? -19.042 -2.696 6.291 1.00 60.16 86 GLY A N 1
ATOM 628 C CA . GLY A 1 86 ? -20.145 -2.671 7.249 1.00 60.16 86 GLY A CA 1
ATOM 629 C C . GLY A 1 86 ? -19.780 -3.238 8.623 1.00 60.16 86 GLY A C 1
ATOM 630 O O . GLY A 1 86 ? -20.682 -3.562 9.395 1.00 60.16 86 GLY A O 1
ATOM 631 N N . LEU A 1 87 ? -18.481 -3.334 8.951 1.00 61.88 87 LEU A N 1
ATOM 632 C CA . LEU A 1 87 ? -17.965 -3.694 10.280 1.00 61.88 87 LEU A CA 1
ATOM 633 C C . LEU A 1 87 ? -18.297 -2.584 11.302 1.00 61.88 87 LEU A C 1
ATOM 635 O O . LEU A 1 87 ? -17.447 -1.794 11.728 1.00 61.88 87 LEU A O 1
ATOM 639 N N . THR A 1 88 ? -19.576 -2.505 11.662 1.00 53.59 88 THR A N 1
ATOM 640 C CA . THR A 1 88 ? -20.172 -1.508 12.563 1.00 53.59 88 THR A CA 1
ATOM 641 C C . THR A 1 88 ? -20.030 -1.907 14.029 1.00 53.59 88 THR A C 1
ATOM 643 O O . THR A 1 88 ? -19.859 -1.040 14.885 1.00 53.59 88 THR A O 1
ATOM 646 N N . GLU A 1 89 ? -19.973 -3.206 14.327 1.00 52.44 89 GLU A N 1
ATOM 647 C CA . GLU A 1 89 ? -19.748 -3.719 15.679 1.00 52.44 89 GLU A CA 1
ATOM 648 C C . GLU A 1 89 ? -18.466 -4.545 15.764 1.00 52.44 89 GLU A C 1
ATOM 650 O O . GLU A 1 89 ? -18.461 -5.773 15.701 1.00 52.44 89 GLU A O 1
ATOM 655 N N . ILE A 1 90 ? -17.350 -3.861 16.017 1.00 52.00 90 ILE A N 1
ATOM 656 C CA . ILE A 1 90 ? -16.131 -4.490 16.545 1.00 52.00 90 ILE A CA 1
ATOM 657 C C . ILE A 1 90 ? -16.353 -4.744 18.044 1.00 52.00 90 ILE A C 1
ATOM 659 O O . ILE A 1 90 ? -15.631 -4.238 18.896 1.00 52.00 90 ILE A O 1
ATOM 663 N N . ARG A 1 91 ? -17.428 -5.457 18.399 1.00 50.91 91 ARG A N 1
ATOM 664 C CA . ARG A 1 91 ? -17.625 -5.909 19.781 1.00 50.91 91 ARG A CA 1
ATOM 665 C C . ARG A 1 91 ? -16.860 -7.209 20.026 1.00 50.91 91 ARG A C 1
ATOM 667 O O . ARG A 1 91 ? -16.416 -7.423 21.144 1.00 50.91 91 ARG A O 1
ATOM 674 N N . ASN A 1 92 ? -16.648 -8.008 18.971 1.00 54.41 92 ASN A N 1
ATOM 675 C CA . ASN A 1 92 ? -15.874 -9.252 18.981 1.00 54.41 92 ASN A CA 1
ATOM 676 C C . ASN A 1 92 ? -15.245 -9.539 17.597 1.00 54.41 92 ASN A C 1
ATOM 678 O O . ASN A 1 92 ? -15.742 -10.408 16.896 1.00 54.41 92 ASN A O 1
ATOM 682 N N . PRO A 1 93 ? -14.150 -8.885 17.169 1.00 51.31 93 PRO A N 1
ATOM 683 C CA . PRO A 1 93 ? -13.525 -9.163 15.861 1.00 51.31 93 PRO A CA 1
ATOM 684 C C . PRO A 1 93 ? -13.066 -10.626 15.682 1.00 51.31 93 PRO A C 1
ATOM 686 O O . PRO A 1 93 ? -12.849 -11.072 14.559 1.00 51.31 93 PRO A O 1
ATOM 689 N N . LEU A 1 94 ? -12.942 -11.366 16.788 1.00 56.44 94 LEU A N 1
ATOM 690 C CA . LEU A 1 94 ? -12.515 -12.766 16.860 1.00 56.44 94 LEU A CA 1
ATOM 691 C C . LEU A 1 94 ? -13.642 -13.726 17.287 1.00 56.44 94 LEU A C 1
ATOM 693 O O . LEU A 1 94 ? -13.394 -14.913 17.458 1.00 56.44 94 LEU A O 1
ATOM 697 N N . GLY A 1 95 ? -14.869 -13.231 17.495 1.00 57.84 95 GLY A N 1
ATOM 698 C CA . GLY A 1 95 ? -15.976 -14.051 18.005 1.00 57.84 95 GLY A CA 1
ATOM 699 C C . GLY A 1 95 ? -16.613 -14.960 16.953 1.00 57.84 95 GLY A C 1
ATOM 700 O O . GLY A 1 95 ? -17.267 -15.935 17.307 1.00 57.84 95 GLY A O 1
ATOM 701 N N . SER A 1 96 ? -16.418 -14.653 15.667 1.00 67.00 96 SER A N 1
ATOM 702 C CA . SER A 1 96 ? -16.924 -15.439 14.542 1.00 67.00 96 SER A CA 1
ATOM 703 C C . SER A 1 96 ? -15.876 -15.554 13.434 1.00 67.00 96 SER A C 1
ATOM 705 O O . SER A 1 96 ? -15.228 -14.567 13.074 1.00 67.00 96 SER A O 1
ATOM 707 N N . ILE A 1 97 ? -15.779 -16.742 12.827 1.00 75.25 97 ILE A N 1
ATOM 708 C CA . ILE A 1 97 ? -14.934 -17.031 11.652 1.00 75.25 97 ILE A CA 1
ATOM 709 C C . ILE A 1 97 ? -15.198 -16.020 10.529 1.00 75.25 97 ILE A C 1
ATOM 711 O O . ILE A 1 97 ? -14.270 -15.564 9.862 1.00 75.25 97 ILE A O 1
ATOM 715 N N . THR A 1 98 ? -16.455 -15.607 10.351 1.00 73.56 98 THR A N 1
ATOM 716 C CA . THR A 1 98 ? -16.835 -14.635 9.320 1.00 73.56 98 THR A CA 1
ATOM 717 C C . THR A 1 98 ? -16.232 -13.252 9.566 1.00 73.56 98 THR A C 1
ATOM 719 O O . THR A 1 98 ? -15.792 -12.606 8.621 1.00 73.56 98 THR A O 1
ATOM 722 N N . GLN A 1 99 ? -16.139 -12.801 10.818 1.00 72.19 99 GLN A N 1
ATOM 723 C CA . GLN A 1 99 ? -15.554 -11.499 11.160 1.00 72.19 99 GLN A CA 1
ATOM 724 C C . GLN A 1 99 ? -14.032 -11.510 11.007 1.00 72.19 99 GLN A C 1
ATOM 726 O O . GLN A 1 99 ? -13.468 -10.555 10.471 1.00 72.19 99 GLN A O 1
ATOM 731 N N . PHE A 1 100 ? -13.383 -12.616 11.381 1.00 78.62 100 PHE A N 1
ATOM 732 C CA . PHE A 1 100 ? -11.954 -12.804 11.145 1.00 78.62 100 PHE A CA 1
ATOM 733 C C . PHE A 1 100 ? -11.621 -12.848 9.647 1.00 78.62 100 PHE A C 1
ATOM 735 O O . PHE A 1 100 ? -10.646 -12.231 9.215 1.00 78.62 100 PHE A O 1
ATOM 742 N N . ALA A 1 101 ? -12.449 -13.518 8.839 1.00 80.88 101 ALA A N 1
ATOM 743 C CA . ALA A 1 101 ? -12.287 -13.564 7.388 1.00 80.88 101 ALA A CA 1
ATOM 744 C C . ALA A 1 101 ? -12.422 -12.171 6.752 1.00 80.88 101 ALA A C 1
ATOM 746 O O . ALA A 1 101 ? -11.591 -11.789 5.931 1.00 80.88 101 ALA A O 1
ATOM 747 N N . VAL A 1 102 ? -13.417 -11.379 7.170 1.00 78.50 102 VAL A N 1
ATOM 748 C CA . VAL A 1 102 ? -13.589 -10.000 6.681 1.00 78.50 102 VAL A CA 1
ATOM 749 C C . VAL A 1 102 ? -12.419 -9.114 7.112 1.00 78.50 102 VAL A C 1
ATOM 751 O O . VAL A 1 102 ? -11.886 -8.382 6.283 1.00 78.50 102 VAL A O 1
ATOM 754 N N . PHE A 1 103 ? -11.970 -9.201 8.368 1.00 81.38 103 PHE A N 1
ATOM 755 C CA . PHE A 1 103 ? -10.788 -8.471 8.839 1.00 81.38 103 PHE A CA 1
ATOM 756 C C . PHE A 1 103 ? -9.542 -8.827 8.020 1.00 81.38 103 PHE A C 1
ATOM 758 O O . PHE A 1 103 ? -8.852 -7.940 7.523 1.00 81.38 103 PHE A O 1
ATOM 765 N N . SER A 1 104 ? -9.294 -10.123 7.831 1.00 85.94 104 SER A N 1
ATOM 766 C CA . SER A 1 104 ? -8.164 -10.633 7.053 1.00 85.94 104 SER A CA 1
ATOM 767 C C . SER A 1 104 ? -8.200 -10.130 5.614 1.00 85.94 104 SER A C 1
ATOM 769 O O . SER A 1 104 ? -7.184 -9.683 5.088 1.00 85.94 104 SER A O 1
ATOM 771 N N . LEU A 1 105 ? -9.383 -10.131 4.998 1.00 85.50 105 LEU A N 1
ATOM 772 C CA . LEU A 1 105 ? -9.595 -9.607 3.655 1.00 85.50 105 LEU A CA 1
ATOM 773 C C . LEU A 1 105 ? -9.307 -8.100 3.586 1.00 85.50 105 LEU A C 1
ATOM 775 O O . LEU A 1 105 ? -8.548 -7.668 2.722 1.00 85.50 105 LEU A O 1
ATOM 779 N N . VAL A 1 106 ? -9.840 -7.305 4.519 1.00 85.31 106 VAL A N 1
ATOM 780 C CA . VAL A 1 106 ? -9.592 -5.853 4.595 1.00 85.31 106 VAL A CA 1
ATOM 781 C C . VAL A 1 106 ? -8.102 -5.545 4.759 1.00 85.31 106 VAL A C 1
ATOM 783 O O . VAL A 1 106 ? -7.570 -4.670 4.071 1.00 85.31 106 VAL A O 1
ATOM 786 N N . VAL A 1 107 ? -7.418 -6.269 5.646 1.00 88.75 107 VAL A N 1
ATOM 787 C CA . VAL A 1 107 ? -5.979 -6.115 5.886 1.00 88.75 107 VAL A CA 1
ATOM 788 C C . VAL A 1 107 ? -5.167 -6.491 4.651 1.00 88.75 107 VAL A C 1
ATOM 790 O O . VAL A 1 107 ? -4.328 -5.696 4.233 1.00 88.75 107 VAL A O 1
ATOM 793 N N . CYS A 1 108 ? -5.429 -7.647 4.034 1.00 90.56 108 CYS A N 1
ATOM 794 C CA . CYS A 1 108 ? -4.733 -8.076 2.820 1.00 90.56 108 CYS A CA 1
ATOM 795 C C . CYS A 1 108 ? -4.887 -7.055 1.693 1.00 90.56 108 CYS A C 1
ATOM 797 O O . CYS A 1 108 ? -3.900 -6.642 1.092 1.00 90.56 108 CYS A O 1
ATOM 799 N N . LEU A 1 109 ? -6.110 -6.601 1.429 1.00 87.00 109 LEU A N 1
ATOM 800 C CA . LEU A 1 109 ? -6.369 -5.639 0.358 1.00 87.00 109 LEU A CA 1
ATOM 801 C C . LEU A 1 109 ? -5.690 -4.299 0.609 1.00 87.00 109 LEU A C 1
ATOM 803 O O . LEU A 1 109 ? -5.099 -3.730 -0.305 1.00 87.00 109 LEU A O 1
ATOM 807 N N . SER A 1 110 ? -5.735 -3.817 1.851 1.00 90.06 110 SER A N 1
ATOM 808 C CA . SER A 1 110 ? -5.034 -2.591 2.229 1.00 90.06 110 SER A CA 1
ATOM 809 C C . SER A 1 110 ? -3.526 -2.758 2.071 1.00 90.06 110 SER A C 1
ATOM 811 O O . SER A 1 110 ? -2.867 -1.870 1.546 1.00 90.06 110 SER A O 1
ATOM 813 N N . ALA A 1 111 ? -2.979 -3.908 2.472 1.00 92.25 111 ALA A N 1
ATOM 814 C CA . ALA A 1 111 ? -1.556 -4.207 2.391 1.00 92.25 111 ALA A CA 1
ATOM 815 C C . ALA A 1 111 ? -1.061 -4.254 0.941 1.00 92.25 111 ALA A C 1
ATOM 817 O O . ALA A 1 111 ? -0.082 -3.588 0.616 1.00 92.25 111 ALA A O 1
ATOM 818 N N . PHE A 1 112 ? -1.749 -4.981 0.057 1.00 91.38 112 PHE A N 1
ATOM 819 C CA . PHE A 1 112 ? -1.389 -5.054 -1.361 1.00 91.38 112 PHE A CA 1
ATOM 820 C C . PHE A 1 112 ? -1.666 -3.745 -2.105 1.00 91.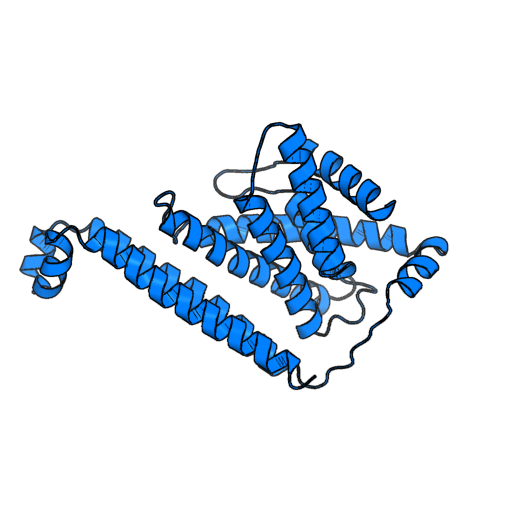38 112 PHE A C 1
ATOM 822 O O . PHE A 1 112 ? -0.855 -3.339 -2.934 1.00 91.38 112 PHE A O 1
ATOM 829 N N . GLY A 1 113 ? -2.749 -3.039 -1.766 1.00 89.00 113 GLY A N 1
ATOM 830 C CA . GLY A 1 113 ? -3.014 -1.693 -2.267 1.00 89.00 113 GLY A CA 1
ATOM 831 C C . GLY A 1 113 ? -1.861 -0.752 -1.925 1.00 89.00 113 GLY A C 1
ATOM 832 O O . GLY A 1 113 ? -1.231 -0.201 -2.822 1.00 89.00 113 GLY A O 1
ATOM 833 N N . THR A 1 114 ? -1.496 -0.643 -0.648 1.00 90.88 114 THR A N 1
ATOM 834 C CA . THR A 1 114 ? -0.348 0.157 -0.203 1.00 90.88 114 THR A CA 1
ATOM 835 C C . THR A 1 114 ? 0.964 -0.286 -0.846 1.00 90.88 114 THR A C 1
ATOM 837 O O . THR A 1 114 ? 1.731 0.559 -1.306 1.00 90.88 114 THR A O 1
ATOM 840 N N . ALA A 1 115 ? 1.227 -1.592 -0.903 1.00 91.38 115 ALA A N 1
ATOM 841 C CA . ALA A 1 115 ? 2.435 -2.124 -1.518 1.00 91.38 115 ALA A CA 1
ATOM 842 C C . ALA A 1 115 ? 2.523 -1.760 -3.000 1.00 91.38 115 ALA A C 1
ATOM 844 O O . ALA A 1 115 ? 3.603 -1.429 -3.468 1.00 91.38 115 ALA A O 1
ATOM 845 N N . SER A 1 116 ? 1.401 -1.739 -3.724 1.00 90.00 116 SER A N 1
ATOM 846 C CA . SER A 1 116 ? 1.388 -1.341 -5.133 1.00 90.00 116 SER A CA 1
ATOM 847 C C . SER A 1 116 ? 1.806 0.119 -5.318 1.00 90.00 116 SER A C 1
ATOM 849 O O . SER A 1 116 ? 2.634 0.407 -6.177 1.00 90.00 116 SER A O 1
ATOM 851 N N . PHE A 1 117 ? 1.332 1.033 -4.463 1.00 88.00 117 PHE A N 1
ATOM 852 C CA . PHE A 1 117 ? 1.769 2.433 -4.471 1.00 88.00 117 PHE A CA 1
ATOM 853 C C . PHE A 1 117 ? 3.257 2.570 -4.135 1.00 88.00 117 PHE A C 1
ATOM 855 O O . PHE A 1 117 ? 3.977 3.337 -4.773 1.00 88.00 117 PHE A O 1
ATOM 862 N N . MET A 1 118 ? 3.722 1.818 -3.138 1.00 89.00 118 MET A N 1
ATOM 863 C CA . MET A 1 118 ? 5.115 1.832 -2.694 1.00 89.00 118 MET A CA 1
ATOM 864 C C . MET A 1 118 ? 6.062 1.296 -3.772 1.00 89.00 118 MET A C 1
ATOM 866 O O . MET A 1 118 ? 7.073 1.926 -4.070 1.00 89.00 118 MET A O 1
ATOM 870 N N . SER A 1 119 ? 5.730 0.158 -4.381 1.00 87.81 119 SER A N 1
ATOM 871 C CA . SER A 1 119 ? 6.533 -0.467 -5.433 1.00 87.81 119 SER A CA 1
ATOM 872 C C . SER A 1 119 ? 6.502 0.327 -6.729 1.00 87.81 119 SER A C 1
ATOM 874 O O . SER A 1 119 ? 7.538 0.451 -7.372 1.00 87.81 119 SER A O 1
ATOM 876 N N . TRP A 1 120 ? 5.368 0.944 -7.066 1.00 87.00 120 TRP A N 1
ATOM 877 C CA . TRP A 1 120 ? 5.297 1.898 -8.170 1.00 87.00 120 TRP A CA 1
ATOM 878 C C . TRP A 1 120 ? 6.244 3.081 -7.947 1.00 87.00 120 TRP A C 1
ATOM 880 O O . TRP A 1 120 ? 7.025 3.414 -8.828 1.00 87.00 120 TRP A O 1
ATOM 890 N N . ASN A 1 121 ? 6.274 3.654 -6.741 1.00 85.44 121 ASN A N 1
ATOM 891 C CA . ASN A 1 121 ? 7.212 4.727 -6.414 1.00 85.44 121 ASN A CA 1
ATOM 892 C C . ASN A 1 121 ? 8.682 4.272 -6.481 1.00 85.44 121 ASN A C 1
ATOM 894 O O . ASN A 1 121 ? 9.522 4.952 -7.061 1.00 85.44 121 ASN A O 1
ATOM 898 N N . TYR A 1 122 ? 9.016 3.103 -5.929 1.00 84.19 122 TYR A N 1
ATOM 899 C CA . TYR A 1 122 ? 10.385 2.580 -6.018 1.00 84.19 122 TYR A CA 1
ATOM 900 C C . TYR A 1 122 ? 10.840 2.307 -7.439 1.00 84.19 122 TYR A C 1
ATOM 902 O O . TYR A 1 122 ? 12.013 2.529 -7.740 1.00 84.19 122 TYR A O 1
ATOM 910 N N . MET A 1 123 ? 9.918 1.885 -8.292 1.00 84.19 123 MET A N 1
ATOM 911 C CA . MET A 1 123 ? 10.178 1.751 -9.707 1.00 84.19 123 MET A CA 1
ATOM 912 C C . MET A 1 123 ? 10.429 3.125 -10.341 1.00 84.19 123 MET A C 1
ATOM 914 O O . MET A 1 123 ? 11.453 3.296 -10.985 1.00 84.19 123 MET A O 1
ATOM 918 N N . LEU A 1 124 ? 9.593 4.139 -10.088 1.00 80.69 124 LEU A N 1
ATOM 919 C CA . LEU A 1 124 ? 9.797 5.493 -10.637 1.00 80.69 124 LEU A CA 1
ATOM 920 C C . LEU A 1 124 ? 11.130 6.137 -10.223 1.00 80.69 124 LEU A C 1
ATOM 922 O O . LEU A 1 124 ? 11.678 6.948 -10.962 1.00 80.69 124 LEU A O 1
ATOM 926 N N . VAL A 1 125 ? 11.662 5.780 -9.053 1.00 83.06 125 VAL A N 1
ATOM 927 C CA . VAL A 1 125 ? 12.973 6.252 -8.565 1.00 83.06 125 VAL A CA 1
ATOM 928 C C . VAL A 1 125 ? 14.122 5.330 -9.024 1.00 83.06 125 VAL A C 1
ATOM 930 O O . VAL A 1 125 ? 15.269 5.527 -8.631 1.00 83.06 125 VAL A O 1
ATOM 933 N N . GLY A 1 126 ? 13.841 4.301 -9.830 1.00 78.69 126 GLY A N 1
ATOM 934 C CA . GLY A 1 126 ? 14.835 3.354 -10.345 1.00 78.69 126 GLY A CA 1
ATOM 935 C C . GLY A 1 126 ? 15.490 2.486 -9.265 1.00 78.69 126 GLY A C 1
ATOM 936 O O . GLY A 1 126 ? 16.603 2.004 -9.446 1.00 78.69 126 GLY A O 1
ATOM 937 N N . ARG A 1 127 ? 14.844 2.316 -8.101 1.00 78.44 127 ARG A N 1
ATOM 938 C CA . ARG A 1 127 ? 15.414 1.576 -6.960 1.00 78.44 127 ARG A CA 1
ATOM 939 C C . ARG A 1 127 ? 15.102 0.091 -6.988 1.00 78.44 127 ARG A C 1
ATOM 941 O O . ARG A 1 127 ? 15.922 -0.707 -6.543 1.00 78.44 127 ARG A O 1
ATOM 948 N N . PHE A 1 128 ? 13.889 -0.269 -7.393 1.00 80.62 128 PHE A N 1
ATOM 949 C CA . PHE A 1 128 ? 13.435 -1.655 -7.377 1.00 80.62 128 PHE A CA 1
ATOM 950 C C . PHE A 1 128 ? 12.289 -1.848 -8.374 1.00 80.62 128 PHE A C 1
ATOM 952 O O . PHE A 1 128 ? 11.435 -0.962 -8.460 1.00 80.62 128 PHE A O 1
ATOM 959 N N . PRO A 1 129 ? 12.225 -2.979 -9.096 1.00 82.94 129 PRO A N 1
ATOM 960 C CA . PRO A 1 129 ? 11.133 -3.230 -10.027 1.00 82.94 129 PRO A CA 1
ATOM 961 C C . PRO A 1 129 ? 9.796 -3.415 -9.296 1.00 82.94 129 PRO A C 1
ATOM 963 O O . PRO A 1 129 ? 9.748 -3.853 -8.139 1.00 82.94 129 PRO A O 1
ATOM 966 N N . PHE A 1 130 ? 8.693 -3.105 -9.984 1.00 85.62 130 PHE A N 1
ATOM 967 C CA . PHE A 1 130 ? 7.344 -3.232 -9.427 1.00 85.62 130 PHE A CA 1
ATOM 968 C C . PHE A 1 130 ? 7.072 -4.662 -8.938 1.00 85.62 130 PHE A C 1
ATOM 970 O O . PHE A 1 130 ? 6.699 -4.869 -7.779 1.00 85.62 130 PHE A O 1
ATOM 977 N N . PHE A 1 131 ? 7.345 -5.657 -9.787 1.00 86.81 131 PHE A N 1
ATOM 978 C CA . PHE A 1 131 ? 7.459 -7.056 -9.386 1.00 86.81 131 PHE A CA 1
ATOM 979 C C . PHE A 1 131 ? 8.944 -7.429 -9.228 1.00 86.81 131 PHE A C 1
ATOM 981 O O . PHE A 1 131 ? 9.736 -7.103 -10.106 1.00 86.81 131 PHE A O 1
ATOM 988 N N . PRO A 1 132 ? 9.365 -8.104 -8.141 1.00 87.25 132 PRO A N 1
ATOM 989 C CA . PRO A 1 132 ? 8.552 -8.735 -7.095 1.00 87.25 132 PRO A CA 1
ATOM 990 C C . PRO A 1 132 ? 8.243 -7.827 -5.888 1.00 87.25 132 PRO A C 1
ATOM 992 O O . PRO A 1 132 ? 7.711 -8.297 -4.879 1.00 87.25 132 PRO A O 1
ATOM 995 N N . GLY A 1 133 ? 8.571 -6.531 -5.963 1.00 85.44 133 GLY A N 1
ATOM 996 C CA . GLY A 1 133 ? 8.481 -5.593 -4.840 1.00 85.44 133 GLY A CA 1
ATOM 997 C C . GLY A 1 133 ? 7.094 -5.525 -4.200 1.00 85.44 133 GLY A C 1
ATOM 998 O O . GLY A 1 133 ? 6.985 -5.557 -2.968 1.00 85.44 133 GLY A O 1
ATOM 999 N N . VAL A 1 134 ? 6.042 -5.503 -5.024 1.00 89.56 134 VAL A N 1
ATOM 1000 C CA . VAL A 1 134 ? 4.648 -5.420 -4.566 1.00 89.56 134 VAL A CA 1
ATOM 1001 C C . VAL A 1 134 ? 4.251 -6.649 -3.753 1.00 89.56 134 VAL A C 1
ATOM 1003 O O . VAL A 1 134 ? 3.542 -6.535 -2.753 1.00 89.56 134 VAL A O 1
ATOM 1006 N N . PHE A 1 135 ? 4.759 -7.823 -4.135 1.00 89.50 135 PHE A N 1
ATOM 1007 C CA . PHE A 1 135 ? 4.419 -9.084 -3.493 1.00 89.50 135 PHE A CA 1
ATOM 1008 C C . PHE A 1 135 ? 5.065 -9.194 -2.113 1.00 89.50 135 PHE A C 1
ATOM 1010 O O . PHE A 1 135 ? 4.371 -9.424 -1.124 1.00 89.50 135 PHE A O 1
ATOM 1017 N N . PHE A 1 136 ? 6.376 -8.957 -2.019 1.00 88.56 136 PHE A N 1
ATOM 1018 C CA . PHE A 1 136 ? 7.085 -9.048 -0.741 1.00 88.56 136 PHE A CA 1
ATOM 1019 C C . PHE A 1 136 ? 6.662 -7.958 0.240 1.00 88.56 136 PHE A C 1
ATOM 1021 O O . PHE A 1 136 ? 6.450 -8.240 1.422 1.00 88.56 136 PHE A O 1
ATOM 1028 N N . SER A 1 137 ? 6.467 -6.730 -0.246 1.00 89.00 137 SER A N 1
ATOM 1029 C CA . SER A 1 137 ? 5.999 -5.623 0.593 1.00 89.00 137 SER A CA 1
ATOM 1030 C C . SER A 1 137 ? 4.560 -5.853 1.052 1.00 89.00 137 SER A C 1
ATOM 1032 O O . SER A 1 137 ? 4.259 -5.686 2.233 1.00 89.00 137 SER A O 1
ATOM 1034 N N . GLY A 1 138 ? 3.682 -6.307 0.150 1.00 90.44 138 GLY A N 1
ATOM 1035 C CA . GLY A 1 138 ? 2.290 -6.625 0.469 1.00 90.44 138 GLY A CA 1
ATOM 1036 C C . GLY A 1 138 ? 2.183 -7.739 1.502 1.00 90.44 138 GLY A C 1
ATOM 1037 O O . GLY A 1 138 ? 1.474 -7.593 2.495 1.00 90.44 138 GLY A O 1
ATOM 1038 N N . LEU A 1 139 ? 2.953 -8.815 1.335 1.00 90.69 139 LEU A N 1
ATOM 1039 C CA . LEU A 1 139 ? 2.965 -9.937 2.269 1.00 90.69 139 LEU A CA 1
ATOM 1040 C C . LEU A 1 139 ? 3.552 -9.536 3.630 1.00 90.69 139 LEU A C 1
ATOM 1042 O O . LEU A 1 139 ? 2.978 -9.869 4.663 1.00 90.69 139 LEU A O 1
ATOM 1046 N N . SER A 1 140 ? 4.637 -8.756 3.649 1.00 89.75 140 SER A N 1
ATOM 1047 C CA . SER A 1 140 ? 5.213 -8.197 4.879 1.00 89.75 140 SER A CA 1
ATOM 1048 C C . SER A 1 140 ? 4.198 -7.347 5.648 1.00 89.75 140 SER A C 1
ATOM 1050 O O . SER A 1 140 ? 4.016 -7.553 6.851 1.00 89.75 140 SER A O 1
ATOM 1052 N N . LEU A 1 141 ? 3.488 -6.441 4.968 1.00 90.81 141 LEU A N 1
ATOM 1053 C CA . LEU A 1 141 ? 2.452 -5.609 5.580 1.00 90.81 141 LEU A CA 1
ATOM 1054 C C . LEU A 1 141 ? 1.272 -6.450 6.087 1.00 90.81 141 LEU A C 1
ATOM 1056 O O . LEU A 1 141 ? 0.840 -6.266 7.226 1.00 90.81 141 LEU A O 1
ATOM 1060 N N . ALA A 1 142 ? 0.787 -7.395 5.278 1.00 91.88 142 ALA A N 1
ATOM 1061 C CA . ALA A 1 142 ? -0.341 -8.254 5.624 1.00 91.88 142 ALA A CA 1
ATOM 1062 C C . ALA A 1 142 ? -0.030 -9.127 6.845 1.00 91.88 142 ALA A C 1
ATOM 1064 O O . ALA A 1 142 ? -0.781 -9.104 7.817 1.00 91.88 142 ALA A O 1
ATOM 1065 N N . VAL A 1 143 ? 1.108 -9.830 6.844 1.00 90.12 143 VAL A N 1
ATOM 1066 C CA . VAL A 1 143 ? 1.532 -10.686 7.964 1.00 90.12 143 VAL A CA 1
ATOM 1067 C C . VAL A 1 143 ? 1.752 -9.856 9.227 1.00 90.12 143 VAL A C 1
ATOM 1069 O O . VAL A 1 143 ? 1.282 -10.242 10.297 1.00 90.12 143 VAL A O 1
ATOM 1072 N N . SER A 1 144 ? 2.393 -8.688 9.113 1.00 89.38 144 SER A N 1
ATOM 1073 C CA . SER A 1 144 ? 2.592 -7.783 10.254 1.00 89.38 144 SER A CA 1
ATOM 1074 C C . SER A 1 144 ? 1.268 -7.355 10.879 1.00 89.38 144 SER A C 1
ATOM 1076 O O . SER A 1 144 ? 1.093 -7.438 12.095 1.00 89.38 144 SER A O 1
ATOM 1078 N N . ALA A 1 145 ? 0.323 -6.924 10.045 1.00 88.81 145 ALA A N 1
ATOM 1079 C CA . ALA A 1 145 ? -0.984 -6.476 10.494 1.00 88.81 145 ALA A CA 1
ATOM 1080 C C . ALA A 1 145 ? -1.864 -7.622 11.002 1.00 88.81 145 ALA A C 1
ATOM 1082 O O . ALA A 1 145 ? -2.623 -7.413 11.940 1.00 88.81 145 ALA A O 1
ATOM 1083 N N . MET A 1 146 ? -1.759 -8.828 10.447 1.00 88.88 146 MET A N 1
ATOM 1084 C CA . MET A 1 146 ? -2.493 -9.992 10.945 1.00 88.88 146 MET A CA 1
ATOM 1085 C C . MET A 1 146 ? -1.963 -10.445 12.304 1.00 88.88 146 MET A C 1
ATOM 1087 O O . MET A 1 146 ? -2.730 -10.510 13.262 1.00 88.88 146 MET A O 1
ATOM 1091 N N . LEU A 1 147 ? -0.656 -10.702 12.417 1.00 85.62 147 LEU A N 1
ATOM 1092 C CA . LEU A 1 147 ? -0.050 -11.189 13.659 1.00 85.62 147 LEU A CA 1
ATOM 1093 C C . LEU A 1 147 ? -0.179 -10.158 14.780 1.00 85.62 147 LEU A C 1
ATOM 1095 O O . LEU A 1 147 ? -0.705 -10.451 15.854 1.00 85.62 147 LEU A O 1
ATOM 1099 N N . GLY A 1 148 ? 0.267 -8.928 14.526 1.00 80.00 148 GLY A N 1
ATOM 1100 C CA . GLY A 1 148 ? 0.226 -7.887 15.542 1.00 80.00 148 GLY A CA 1
ATOM 1101 C C . GLY A 1 148 ? -1.176 -7.317 15.743 1.00 80.00 148 GLY A C 1
ATOM 1102 O O . GLY A 1 148 ? -1.524 -6.965 16.866 1.00 80.00 148 GLY A O 1
ATOM 1103 N N . GLY A 1 149 ? -2.007 -7.252 14.699 1.00 75.62 149 GLY A N 1
ATOM 1104 C CA . GLY A 1 149 ? -3.367 -6.724 14.798 1.00 75.62 149 GLY A CA 1
ATOM 1105 C C . GLY A 1 149 ? -4.288 -7.632 15.600 1.00 75.62 149 GLY A C 1
ATOM 1106 O O . GLY A 1 149 ? -5.041 -7.124 16.420 1.00 75.62 149 GLY A O 1
ATOM 1107 N N . VAL A 1 150 ? -4.192 -8.959 15.466 1.00 78.56 150 VAL A N 1
ATOM 1108 C CA . VAL A 1 150 ? -4.964 -9.894 16.309 1.00 78.56 150 VAL A CA 1
ATOM 1109 C C . VAL A 1 150 ? -4.589 -9.740 17.786 1.00 78.56 150 VAL A C 1
ATOM 1111 O O . VAL A 1 150 ? -5.474 -9.645 18.643 1.00 78.56 150 VAL A O 1
ATOM 1114 N N . LEU A 1 151 ? -3.292 -9.647 18.093 1.00 78.62 151 LEU A N 1
ATOM 1115 C CA . LEU A 1 151 ? -2.804 -9.443 19.461 1.00 78.62 151 LEU A CA 1
ATOM 1116 C C . LEU A 1 151 ? -3.239 -8.086 20.024 1.00 78.62 151 LEU A C 1
ATOM 1118 O O . LEU A 1 151 ? -3.781 -8.010 21.128 1.00 78.62 151 LEU A O 1
ATOM 1122 N N . ALA A 1 152 ? -3.057 -7.017 19.252 1.00 73.88 152 ALA A N 1
ATOM 1123 C CA . ALA A 1 152 ? -3.417 -5.667 19.656 1.00 73.88 152 ALA A CA 1
ATOM 1124 C C . ALA A 1 152 ? -4.937 -5.497 19.794 1.00 73.88 152 ALA A C 1
ATOM 1126 O O . ALA A 1 152 ? -5.384 -4.880 20.756 1.00 73.88 152 ALA A O 1
ATOM 1127 N N . LEU A 1 153 ? -5.748 -6.098 18.917 1.00 73.25 153 LEU A N 1
ATOM 1128 C CA . LEU A 1 153 ? -7.207 -6.119 19.061 1.00 73.25 153 LEU A CA 1
ATOM 1129 C C . LEU A 1 153 ? -7.635 -6.869 20.319 1.00 73.25 153 LEU A C 1
ATOM 1131 O O . LEU A 1 153 ? -8.480 -6.369 21.056 1.00 73.25 153 LEU A O 1
ATOM 1135 N N . SER A 1 154 ? -7.017 -8.016 20.609 1.00 72.94 154 SER A N 1
ATOM 1136 C CA . SER A 1 154 ? -7.282 -8.775 21.838 1.00 72.94 154 SER A CA 1
ATOM 1137 C C . SER A 1 154 ? -6.954 -7.951 23.089 1.00 72.94 154 SER A C 1
ATOM 1139 O O . SER A 1 154 ? -7.711 -7.943 24.061 1.00 72.94 154 SER A O 1
ATOM 1141 N N . PHE A 1 155 ? -5.843 -7.211 23.057 1.00 74.62 155 PHE A N 1
ATOM 1142 C CA . PHE A 1 155 ? -5.430 -6.334 24.149 1.00 74.62 155 PHE A CA 1
ATOM 1143 C C . PHE A 1 155 ? -6.361 -5.128 24.314 1.00 74.62 155 PHE A C 1
ATOM 1145 O O . PHE A 1 155 ? -6.835 -4.860 25.418 1.00 74.62 155 PHE A O 1
ATOM 1152 N N . VAL A 1 156 ? -6.686 -4.436 23.218 1.00 71.19 156 VAL A N 1
ATOM 1153 C CA . VAL A 1 156 ? -7.630 -3.310 23.212 1.00 71.19 156 VAL A CA 1
ATOM 1154 C C . VAL A 1 156 ? -9.002 -3.763 23.695 1.00 71.19 156 VAL A C 1
ATOM 1156 O O . VAL A 1 156 ? -9.619 -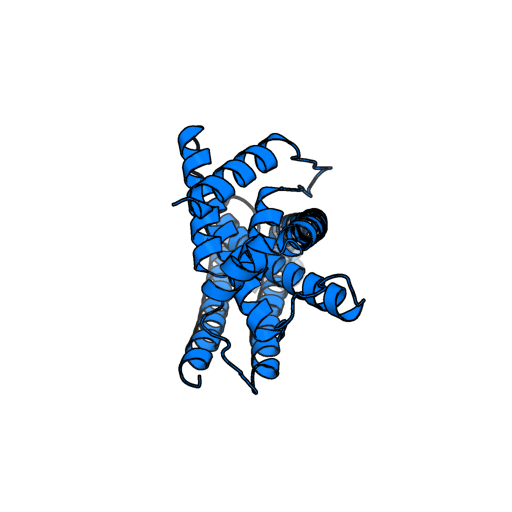3.066 24.491 1.00 71.19 156 VAL A O 1
ATOM 1159 N N . GLN A 1 157 ? -9.466 -4.947 23.295 1.00 70.00 157 GLN A N 1
ATOM 1160 C CA . GLN A 1 157 ? -10.734 -5.497 23.763 1.00 70.00 157 GLN A CA 1
ATOM 1161 C C . GLN A 1 157 ? -10.733 -5.715 25.280 1.00 70.00 157 GLN A C 1
ATOM 1163 O O . GLN A 1 157 ? -11.685 -5.316 25.954 1.00 70.00 157 GLN A O 1
ATOM 1168 N N . ARG A 1 158 ? -9.651 -6.271 25.842 1.00 74.12 158 ARG A N 1
ATOM 1169 C CA . ARG A 1 158 ? -9.496 -6.379 27.302 1.00 74.12 158 ARG A CA 1
ATOM 1170 C C . ARG A 1 158 ? -9.502 -5.004 27.968 1.00 74.12 158 ARG A C 1
ATOM 1172 O O . ARG A 1 158 ? -10.194 -4.826 28.965 1.00 74.12 158 ARG A O 1
ATOM 1179 N N . LEU A 1 159 ? -8.812 -4.016 27.398 1.00 70.69 159 LEU A N 1
ATOM 1180 C CA . LEU A 1 159 ? -8.760 -2.662 27.956 1.00 70.69 159 LEU A CA 1
ATOM 1181 C C . LEU A 1 159 ? -10.120 -1.946 27.920 1.00 70.69 159 LEU A C 1
ATOM 1183 O O . LEU A 1 159 ? -10.526 -1.329 28.903 1.00 70.69 159 LEU A O 1
ATOM 1187 N N . VAL A 1 160 ? -10.831 -2.042 26.795 1.00 65.50 160 VAL A N 1
ATOM 1188 C CA . VAL A 1 160 ? -12.128 -1.389 26.551 1.00 65.50 160 VAL A CA 1
ATOM 1189 C C . VAL A 1 160 ? -13.266 -2.084 27.304 1.00 65.50 160 VAL A C 1
ATOM 1191 O O . VAL A 1 160 ? -14.279 -1.452 27.602 1.00 65.50 160 VAL A O 1
ATOM 1194 N N . SER A 1 161 ? -13.098 -3.355 27.690 1.00 65.88 161 SER A N 1
ATOM 1195 C CA . SER A 1 161 ? -14.038 -4.041 28.586 1.00 65.88 161 SER A CA 1
ATOM 1196 C C . SER A 1 161 ? -14.130 -3.392 29.976 1.00 65.88 161 SER A C 1
ATOM 1198 O O . SER A 1 161 ? -15.116 -3.596 30.682 1.00 65.88 161 SER A O 1
ATOM 1200 N N . SER A 1 162 ? -13.160 -2.548 30.351 1.00 71.00 162 SER A N 1
ATOM 1201 C CA . SER A 1 162 ? -13.210 -1.780 31.591 1.00 71.00 162 SER A CA 1
ATOM 1202 C C . SER A 1 162 ? -14.235 -0.640 31.509 1.00 71.00 162 SER A C 1
ATOM 1204 O O . SER A 1 162 ? -14.283 0.149 30.560 1.00 71.00 162 SER A O 1
ATOM 1206 N N . GLN A 1 163 ? -15.053 -0.527 32.556 1.00 63.16 163 GLN A N 1
ATOM 1207 C CA . GLN A 1 163 ? -16.182 0.404 32.652 1.00 63.16 163 GLN A CA 1
ATOM 1208 C C . GLN A 1 163 ? -15.779 1.878 32.429 1.00 63.16 163 GLN A C 1
ATOM 1210 O O . GLN A 1 163 ? -16.571 2.669 31.921 1.00 63.16 163 GLN A O 1
ATOM 1215 N N . ARG A 1 164 ? -14.526 2.244 32.742 1.00 68.06 164 ARG A N 1
ATOM 1216 C CA . ARG A 1 164 ? -13.985 3.606 32.575 1.00 68.06 164 ARG A CA 1
ATOM 1217 C C . ARG A 1 164 ? -13.762 3.988 31.106 1.00 68.06 164 ARG A C 1
ATOM 1219 O O . ARG A 1 164 ? -13.974 5.139 30.734 1.00 68.06 164 ARG A O 1
ATOM 1226 N N . TRP A 1 165 ? -13.376 3.036 30.255 1.00 62.88 165 TRP A N 1
ATOM 1227 C CA . TRP A 1 165 ? -13.072 3.292 28.839 1.00 62.88 165 TRP A CA 1
ATOM 1228 C C . TRP A 1 165 ? -14.315 3.325 27.947 1.00 62.88 165 TRP A C 1
ATOM 1230 O O . TRP A 1 165 ? -14.314 3.971 26.895 1.00 62.88 165 TRP A O 1
ATOM 1240 N N . GLN A 1 166 ? -15.409 2.701 28.383 1.00 64.62 166 GLN A N 1
ATOM 1241 C CA . GLN A 1 166 ? -16.691 2.747 27.673 1.00 64.62 166 GLN A CA 1
ATOM 1242 C C . GLN A 1 166 ? -17.300 4.156 27.621 1.00 64.62 166 GLN A C 1
ATOM 1244 O O . GLN A 1 166 ? -18.060 4.462 26.702 1.00 64.62 166 GLN A O 1
ATOM 1249 N N . SER A 1 167 ? -16.983 5.015 28.593 1.00 59.78 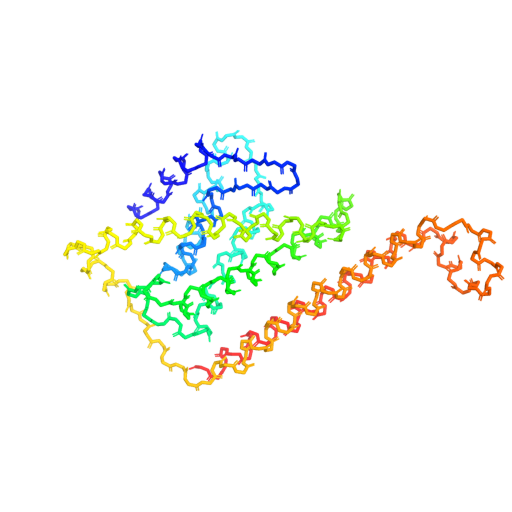167 SER A N 1
ATOM 1250 C CA . SER A 1 167 ? -17.444 6.409 28.636 1.00 59.78 167 SER A CA 1
ATOM 1251 C C . SER A 1 167 ? -16.674 7.286 27.643 1.00 59.78 167 SER A C 1
ATOM 1253 O O . SER A 1 167 ? -17.269 8.076 26.916 1.00 59.78 167 SER A O 1
ATOM 1255 N N . VAL A 1 168 ? -15.355 7.088 27.551 1.00 59.09 168 VAL A N 1
ATOM 1256 C CA . VAL A 1 168 ? -14.466 7.841 26.648 1.00 59.09 168 VAL A CA 1
ATOM 1257 C C . VAL A 1 168 ? -14.705 7.460 25.186 1.00 59.09 168 VAL A C 1
ATOM 1259 O O . VAL A 1 168 ? -14.782 8.324 24.316 1.00 59.09 168 VAL A O 1
ATOM 1262 N N . THR A 1 169 ? -14.878 6.167 24.906 1.00 61.03 169 THR A N 1
ATOM 1263 C CA . THR A 1 169 ? -15.151 5.677 23.544 1.00 61.03 169 THR A CA 1
ATOM 1264 C C . THR A 1 169 ? -16.520 6.115 23.026 1.00 61.03 169 THR A C 1
ATOM 1266 O O . THR A 1 169 ? -16.637 6.413 21.842 1.00 61.03 169 THR A O 1
ATOM 1269 N N . ARG A 1 170 ? -17.537 6.239 23.892 1.00 58.81 170 ARG A N 1
ATOM 1270 C CA . ARG A 1 170 ? -18.844 6.813 23.522 1.00 58.81 170 ARG A CA 1
ATOM 1271 C C . ARG A 1 170 ? -18.752 8.285 23.121 1.00 58.81 170 ARG A C 1
ATOM 1273 O O . ARG A 1 170 ? -19.422 8.681 22.177 1.00 58.81 170 ARG A O 1
ATOM 1280 N N . PHE A 1 171 ? -17.894 9.066 23.777 1.00 54.88 171 PHE A N 1
ATOM 1281 C CA . PHE A 1 171 ? -17.696 10.482 23.449 1.00 54.88 171 PHE A CA 1
ATOM 1282 C C . PHE A 1 171 ? -17.001 10.691 22.091 1.00 54.88 171 PHE A C 1
ATOM 1284 O O . PHE A 1 171 ? -17.251 11.678 21.408 1.00 54.88 171 PHE A O 1
ATOM 1291 N N . LEU A 1 172 ? -16.157 9.741 21.675 1.00 51.47 172 LEU A N 1
ATOM 1292 C CA . LEU A 1 172 ? -15.483 9.747 20.370 1.00 51.47 172 LEU A CA 1
ATOM 1293 C C . LEU A 1 172 ? -16.327 9.121 19.242 1.00 51.47 172 LEU A C 1
ATOM 1295 O O . LEU A 1 172 ? -15.942 9.199 18.078 1.00 51.47 172 LEU A O 1
ATOM 1299 N N . ARG A 1 173 ? -17.467 8.494 19.568 1.00 53.28 173 ARG A N 1
ATOM 1300 C CA . ARG A 1 173 ? -18.364 7.807 18.624 1.00 53.28 173 ARG A CA 1
ATOM 1301 C C . ARG A 1 173 ? -19.478 8.736 18.128 1.00 53.28 173 ARG A C 1
ATOM 1303 O O . ARG A 1 173 ? -20.651 8.376 18.111 1.00 53.28 173 ARG A O 1
ATOM 1310 N N . THR A 1 174 ? -19.122 9.954 17.746 1.00 40.12 174 THR A N 1
ATOM 1311 C CA . THR A 1 174 ? -20.031 10.913 17.112 1.00 40.12 174 THR A CA 1
ATOM 1312 C C . THR A 1 174 ? -19.952 10.757 15.596 1.00 40.12 174 THR A C 1
ATOM 1314 O O . THR A 1 174 ? -19.119 11.367 14.935 1.00 40.12 174 THR A O 1
ATOM 1317 N N . GLY A 1 175 ? -20.818 9.903 15.044 1.00 43.59 175 GLY A N 1
ATOM 1318 C CA . GLY A 1 175 ? -21.036 9.816 13.597 1.00 43.59 175 GLY A CA 1
ATOM 1319 C C . GLY A 1 175 ? -21.272 8.401 13.081 1.00 43.59 175 GLY A C 1
ATOM 1320 O O . GLY A 1 175 ? -20.479 7.898 12.289 1.00 43.59 175 GLY A O 1
ATOM 1321 N N . ASP A 1 176 ? -22.360 7.753 13.502 1.00 43.34 176 ASP A N 1
ATOM 1322 C CA . ASP A 1 176 ? -22.844 6.546 12.826 1.00 43.34 176 ASP A CA 1
ATOM 1323 C C . ASP A 1 176 ? -23.559 6.964 11.525 1.00 43.34 176 ASP A C 1
ATOM 1325 O O . ASP A 1 176 ? -24.769 7.192 11.495 1.00 43.34 176 ASP A O 1
ATOM 1329 N N . CYS A 1 177 ? -22.809 7.087 10.426 1.00 46.38 177 CYS A N 1
ATOM 1330 C CA . CYS A 1 177 ? -23.402 7.199 9.092 1.00 46.38 177 CYS A CA 1
ATOM 1331 C C . CYS A 1 177 ? -23.939 5.828 8.666 1.00 46.38 177 CYS A C 1
ATOM 1333 O O . CYS A 1 177 ? -23.198 4.926 8.273 1.00 46.38 177 CYS A O 1
ATOM 1335 N N . ARG A 1 178 ? -25.259 5.666 8.758 1.00 43.00 178 ARG A N 1
ATOM 1336 C CA . ARG A 1 178 ? -25.995 4.494 8.281 1.00 43.00 178 ARG A CA 1
ATOM 1337 C C . ARG A 1 178 ? -26.040 4.540 6.748 1.00 43.00 178 ARG A C 1
ATOM 1339 O O . ARG A 1 178 ? -26.784 5.335 6.190 1.00 43.00 178 ARG A O 1
ATOM 1346 N N . GLN A 1 179 ? -25.250 3.714 6.060 1.00 51.72 179 GLN A N 1
ATOM 1347 C CA . GLN A 1 179 ? -25.217 3.682 4.589 1.00 51.72 179 GLN A CA 1
ATOM 1348 C C . GLN A 1 179 ? -25.684 2.334 4.035 1.00 51.72 179 GLN A C 1
ATOM 1350 O O . GLN A 1 179 ? -24.956 1.343 4.056 1.00 51.72 179 GLN A O 1
ATOM 1355 N N . SER A 1 180 ? -26.908 2.312 3.502 1.00 44.06 180 SER A N 1
ATOM 1356 C CA . SER A 1 180 ? -27.428 1.237 2.655 1.00 44.06 180 SER A CA 1
ATOM 1357 C C . SER A 1 180 ? -27.088 1.549 1.191 1.00 44.06 180 SER A C 1
ATOM 1359 O O . SER A 1 180 ? -27.729 2.390 0.569 1.00 44.06 180 SER A O 1
ATOM 1361 N N . GLY A 1 181 ? -26.047 0.911 0.650 1.00 55.56 181 GLY A N 1
ATOM 1362 C CA . GLY A 1 181 ? -25.601 1.096 -0.747 1.00 55.56 181 GLY A CA 1
ATOM 1363 C C . GLY A 1 181 ? -24.114 0.795 -1.006 1.00 55.56 181 GLY A C 1
ATOM 1364 O O . GLY A 1 181 ? -23.640 0.854 -2.136 1.00 5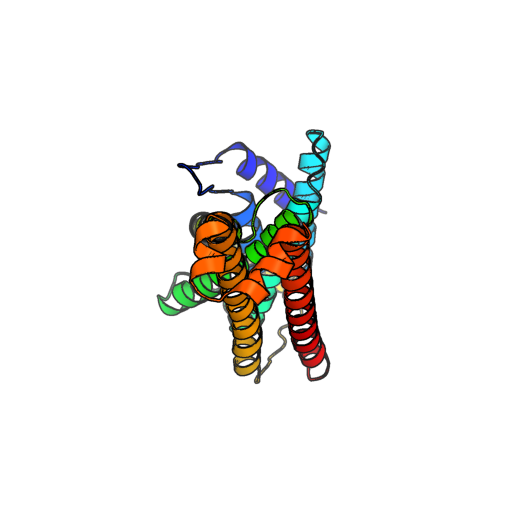5.56 181 GLY A O 1
ATOM 1365 N N . THR A 1 182 ? -23.367 0.446 0.040 1.00 58.38 182 THR A N 1
ATOM 1366 C CA . THR A 1 182 ? -21.896 0.356 0.104 1.00 58.38 182 THR A CA 1
ATOM 1367 C C . THR A 1 182 ? -21.271 -0.860 -0.588 1.00 58.38 182 THR A C 1
ATOM 1369 O O . THR A 1 182 ? -20.118 -0.794 -1.016 1.00 58.38 182 THR A O 1
ATOM 1372 N N . ARG A 1 183 ? -22.006 -1.971 -0.741 1.00 61.78 183 ARG A N 1
ATOM 1373 C CA . ARG A 1 183 ? -21.421 -3.263 -1.157 1.00 61.78 183 ARG A CA 1
ATOM 1374 C C . ARG A 1 183 ? -20.913 -3.270 -2.606 1.00 61.78 183 ARG A C 1
ATOM 1376 O O . ARG A 1 183 ? -19.855 -3.834 -2.868 1.00 61.78 183 ARG A O 1
ATOM 1383 N N . SER A 1 184 ? -21.612 -2.603 -3.526 1.00 65.88 184 SER A N 1
ATOM 1384 C CA . SER A 1 184 ? -21.205 -2.521 -4.940 1.00 65.88 184 SER A CA 1
ATOM 1385 C C . SER A 1 184 ? -19.950 -1.662 -5.136 1.00 65.88 184 SER A C 1
ATOM 1387 O O . SER A 1 184 ? -19.107 -1.971 -5.971 1.00 65.88 184 SER A O 1
ATOM 1389 N N . TRP A 1 185 ? -19.777 -0.617 -4.324 1.00 69.31 185 TRP A N 1
ATOM 1390 C CA . TRP A 1 185 ? -18.626 0.289 -4.402 1.00 69.31 185 TRP A CA 1
ATOM 1391 C C . TRP A 1 185 ? -17.336 -0.310 -3.848 1.00 69.31 185 TRP A C 1
ATOM 1393 O O . TRP A 1 185 ? -16.259 -0.058 -4.397 1.00 69.31 185 TRP A O 1
ATOM 1403 N N . LEU A 1 186 ? -17.449 -1.135 -2.802 1.00 68.06 186 LEU A N 1
ATOM 1404 C CA . LEU A 1 186 ? -16.328 -1.919 -2.290 1.00 68.06 186 LEU A CA 1
ATOM 1405 C C . LEU A 1 186 ? -15.778 -2.819 -3.396 1.00 68.06 186 LEU A C 1
ATOM 1407 O O . LEU A 1 186 ? -14.577 -2.807 -3.642 1.00 68.06 186 LEU A O 1
ATOM 1411 N N . LEU A 1 187 ? -16.654 -3.531 -4.112 1.00 74.56 187 LEU A N 1
ATOM 1412 C CA . LEU A 1 187 ? -16.255 -4.413 -5.211 1.00 74.56 187 LEU A CA 1
ATOM 1413 C C . LEU A 1 187 ? -15.554 -3.657 -6.347 1.00 74.56 187 LEU A C 1
ATOM 1415 O O . LEU A 1 187 ? -14.573 -4.162 -6.881 1.00 74.56 187 LEU A O 1
ATOM 1419 N N . ILE A 1 188 ? -15.995 -2.437 -6.675 1.00 80.38 188 ILE A N 1
ATOM 1420 C CA . ILE A 1 188 ? -15.343 -1.600 -7.699 1.00 80.38 188 ILE A CA 1
ATOM 1421 C C . ILE A 1 188 ? -13.952 -1.149 -7.236 1.00 80.38 188 ILE A C 1
ATOM 1423 O O . ILE A 1 188 ? -12.980 -1.300 -7.973 1.00 80.38 188 ILE A O 1
ATOM 1427 N N . SER A 1 189 ? -13.835 -0.630 -6.010 1.00 78.00 189 SER A N 1
ATOM 1428 C CA . SER A 1 189 ? -12.549 -0.163 -5.462 1.00 78.00 189 SER A CA 1
ATOM 1429 C C . SER A 1 189 ? -11.542 -1.309 -5.339 1.00 78.00 189 SER A C 1
ATOM 1431 O O . SER A 1 189 ? -10.368 -1.160 -5.672 1.00 78.00 189 SER A O 1
ATOM 1433 N N . LEU A 1 190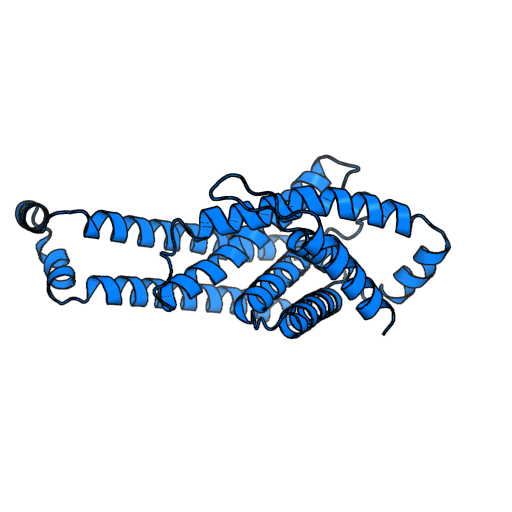 ? -12.026 -2.466 -4.890 1.00 76.56 190 LEU A N 1
ATOM 1434 C CA . LEU A 1 190 ? -11.266 -3.702 -4.750 1.00 76.56 190 LEU A CA 1
ATOM 1435 C C . LEU A 1 190 ? -10.845 -4.236 -6.120 1.00 76.56 190 LEU A C 1
ATOM 1437 O O . LEU A 1 190 ? -9.674 -4.550 -6.312 1.00 76.56 190 LEU A O 1
ATOM 1441 N N . GLY A 1 191 ? -11.769 -4.265 -7.082 1.00 82.50 191 GLY A N 1
ATOM 1442 C CA . GLY A 1 191 ? -11.501 -4.668 -8.458 1.00 82.50 191 GLY A CA 1
ATOM 1443 C C . GLY A 1 191 ? -10.436 -3.801 -9.124 1.00 82.50 191 GLY A C 1
ATOM 1444 O O . GLY A 1 191 ? -9.538 -4.344 -9.756 1.00 82.50 191 GLY A O 1
ATOM 1445 N N . LEU A 1 192 ? -10.470 -2.478 -8.925 1.00 85.19 192 LEU A N 1
ATOM 1446 C CA . LEU A 1 192 ? -9.471 -1.554 -9.476 1.00 85.19 192 LEU A CA 1
ATOM 1447 C C . LEU A 1 192 ? -8.073 -1.776 -8.888 1.00 85.19 192 LEU A C 1
ATOM 1449 O O . LEU A 1 192 ? -7.106 -1.866 -9.641 1.00 85.19 192 LEU A O 1
ATOM 1453 N N . LEU A 1 193 ? -7.949 -1.893 -7.562 1.00 83.38 193 LEU A N 1
ATOM 1454 C CA . LEU A 1 193 ? -6.648 -2.135 -6.926 1.00 83.38 193 LEU A CA 1
ATOM 1455 C C . LEU A 1 193 ? -6.100 -3.525 -7.254 1.00 83.38 193 LEU A C 1
ATOM 1457 O O . LEU A 1 193 ? -4.905 -3.677 -7.492 1.00 83.38 193 LEU A O 1
ATOM 1461 N N . PHE A 1 194 ? -6.966 -4.537 -7.299 1.00 84.62 194 PHE A N 1
ATOM 1462 C CA . PHE A 1 194 ? -6.568 -5.879 -7.701 1.00 84.62 194 PHE A CA 1
ATOM 1463 C C . PHE A 1 194 ? -6.108 -5.905 -9.163 1.00 84.62 194 PHE A C 1
ATOM 1465 O O . PHE A 1 194 ? -5.028 -6.415 -9.454 1.00 84.62 194 PHE A O 1
ATOM 1472 N N . ALA A 1 195 ? -6.878 -5.291 -10.068 1.00 87.19 195 ALA A N 1
ATOM 1473 C CA . ALA A 1 195 ? -6.502 -5.151 -11.469 1.00 87.19 195 ALA A CA 1
ATOM 1474 C C . ALA A 1 195 ? -5.166 -4.415 -11.621 1.00 87.19 195 ALA A C 1
ATOM 1476 O O . ALA A 1 195 ? -4.358 -4.817 -12.451 1.00 87.19 195 ALA A O 1
ATOM 1477 N N . TRP A 1 196 ? -4.894 -3.402 -10.791 1.00 88.94 196 TRP A N 1
ATOM 1478 C CA . TRP A 1 196 ? -3.603 -2.715 -10.792 1.00 88.94 196 TRP A CA 1
ATOM 1479 C C . TRP A 1 196 ? -2.448 -3.625 -10.403 1.00 88.94 196 TRP A C 1
ATOM 1481 O O . TRP A 1 196 ? -1.459 -3.698 -11.126 1.00 88.94 196 TRP A O 1
ATOM 1491 N N . VAL A 1 197 ? -2.578 -4.348 -9.289 1.00 87.12 197 VAL A N 1
ATOM 1492 C CA . VAL A 1 197 ? -1.540 -5.280 -8.834 1.00 87.12 197 VAL A CA 1
ATOM 1493 C C . VAL A 1 197 ? -1.255 -6.324 -9.911 1.00 87.12 197 VAL A C 1
ATOM 1495 O O . VAL A 1 197 ? -0.090 -6.584 -10.206 1.00 87.12 197 VAL A O 1
ATOM 1498 N N . VAL A 1 198 ? -2.295 -6.890 -10.529 1.00 89.19 198 VAL A N 1
ATOM 1499 C CA . VAL A 1 198 ? -2.146 -7.894 -11.590 1.00 89.19 198 VAL A CA 1
ATOM 1500 C C . VAL A 1 198 ? -1.516 -7.285 -12.841 1.00 89.19 198 VAL A C 1
ATOM 1502 O O . VAL A 1 198 ? -0.505 -7.798 -13.308 1.00 89.19 198 VAL A O 1
ATOM 1505 N N . ALA A 1 199 ? -2.063 -6.185 -13.365 1.00 87.50 199 ALA A N 1
ATOM 1506 C CA . ALA A 1 199 ? -1.568 -5.551 -14.584 1.00 87.50 199 ALA A CA 1
ATOM 1507 C C . ALA A 1 199 ? -0.121 -5.067 -14.426 1.00 87.50 199 ALA A C 1
ATOM 1509 O O . ALA A 1 199 ? 0.721 -5.399 -15.255 1.00 87.50 199 ALA A O 1
ATOM 1510 N N . GLY A 1 200 ? 0.190 -4.361 -13.334 1.00 85.75 200 GLY A N 1
ATOM 1511 C CA . GLY A 1 200 ? 1.549 -3.907 -13.036 1.00 85.75 200 GLY A CA 1
ATOM 1512 C C . GLY A 1 200 ? 2.529 -5.073 -12.889 1.00 85.75 200 GLY A C 1
ATOM 1513 O O . GLY A 1 200 ? 3.638 -5.014 -13.411 1.00 85.75 200 GLY A O 1
ATOM 1514 N N . SER A 1 201 ? 2.107 -6.181 -12.265 1.00 88.06 201 SER A N 1
ATOM 1515 C CA . SER A 1 201 ? 2.958 -7.373 -12.141 1.00 88.06 201 SER A CA 1
ATOM 1516 C C . SER A 1 201 ? 3.197 -8.057 -13.486 1.00 88.06 201 SER A C 1
ATOM 1518 O O . SER A 1 201 ? 4.334 -8.396 -13.789 1.00 88.06 201 SER A O 1
ATOM 1520 N N . VAL A 1 202 ? 2.158 -8.242 -14.309 1.00 88.56 202 VAL A N 1
ATOM 1521 C CA . VAL A 1 202 ? 2.278 -8.868 -15.638 1.00 88.56 202 VAL A CA 1
ATOM 1522 C C . VAL A 1 202 ? 3.181 -8.044 -16.550 1.00 88.56 202 VAL A C 1
ATOM 1524 O O . VAL A 1 202 ? 4.042 -8.610 -17.217 1.00 88.56 202 VAL A O 1
ATOM 1527 N N . ILE A 1 203 ? 3.019 -6.719 -16.548 1.00 86.00 203 ILE A N 1
ATOM 1528 C CA . ILE A 1 203 ? 3.853 -5.804 -17.333 1.00 86.00 203 ILE A CA 1
ATOM 1529 C C . ILE A 1 203 ? 5.306 -5.883 -16.861 1.00 86.00 203 ILE A C 1
ATOM 1531 O O . ILE A 1 203 ? 6.192 -6.139 -17.672 1.00 86.00 203 ILE A O 1
ATOM 1535 N N . SER A 1 204 ? 5.540 -5.768 -15.551 1.00 85.62 204 SER A N 1
ATOM 1536 C CA . SER A 1 204 ? 6.882 -5.836 -14.968 1.00 85.62 204 SER A CA 1
ATOM 1537 C C . SER A 1 204 ? 7.581 -7.175 -15.248 1.00 85.62 204 SER A C 1
ATOM 1539 O O . SER A 1 204 ? 8.756 -7.183 -15.602 1.00 85.62 204 SER A O 1
ATOM 1541 N N . ILE A 1 205 ? 6.870 -8.306 -15.146 1.00 87.31 205 ILE A N 1
ATOM 1542 C CA . ILE A 1 205 ? 7.405 -9.636 -15.488 1.00 87.31 205 ILE A CA 1
ATOM 1543 C C . ILE A 1 205 ? 7.687 -9.735 -16.989 1.00 87.31 205 ILE A C 1
ATOM 1545 O O . ILE A 1 205 ? 8.728 -10.253 -17.382 1.00 87.31 205 ILE A O 1
ATOM 1549 N N . GLY A 1 206 ? 6.773 -9.240 -17.828 1.00 84.00 206 GLY A N 1
ATOM 1550 C CA . GLY A 1 206 ? 6.943 -9.222 -19.277 1.00 84.00 206 GLY A CA 1
ATOM 1551 C C . GLY A 1 206 ? 8.233 -8.511 -19.671 1.00 84.00 206 GLY A C 1
ATOM 1552 O O . GLY A 1 206 ? 9.056 -9.097 -20.371 1.00 84.00 206 GLY A O 1
ATOM 1553 N N . PHE A 1 207 ? 8.451 -7.301 -19.152 1.00 81.12 207 PHE A N 1
ATOM 1554 C CA . PHE A 1 207 ? 9.675 -6.538 -19.395 1.00 81.12 207 PHE A CA 1
ATOM 1555 C C . PHE A 1 207 ? 10.932 -7.256 -18.895 1.00 81.12 207 PHE A C 1
ATOM 1557 O O . PHE A 1 207 ? 11.880 -7.392 -19.663 1.00 81.12 207 PHE A O 1
ATOM 1564 N N . GLN A 1 208 ? 10.913 -7.825 -17.686 1.00 82.50 208 GLN A N 1
ATOM 1565 C CA . GLN A 1 208 ? 12.040 -8.615 -17.168 1.00 82.50 208 GLN A CA 1
ATOM 1566 C C . GLN A 1 208 ? 12.376 -9.822 -18.053 1.00 82.50 208 GLN A C 1
ATOM 1568 O O . GLN A 1 208 ? 13.544 -10.127 -18.273 1.00 82.50 208 GLN A O 1
ATOM 1573 N N . ILE A 1 209 ? 11.366 -10.519 -18.583 1.00 83.62 209 ILE A N 1
ATOM 1574 C CA . ILE A 1 209 ? 11.584 -11.643 -19.503 1.00 83.62 209 ILE A CA 1
ATOM 1575 C C . ILE A 1 209 ? 12.194 -11.147 -20.819 1.00 83.62 209 ILE A C 1
ATOM 1577 O O . ILE A 1 209 ? 13.100 -11.792 -21.343 1.00 83.62 209 ILE A O 1
ATOM 1581 N N . PHE A 1 210 ? 11.721 -10.016 -21.350 1.00 78.62 210 PHE A N 1
ATOM 1582 C CA . PHE A 1 210 ? 12.261 -9.442 -22.583 1.00 78.62 210 PHE A CA 1
ATOM 1583 C C . PHE A 1 210 ? 13.711 -8.973 -22.430 1.00 78.62 210 PHE A C 1
ATOM 1585 O O . PHE A 1 210 ? 14.502 -9.216 -23.337 1.00 78.62 210 PHE A O 1
ATOM 1592 N N . GLU A 1 211 ? 14.085 -8.390 -21.290 1.00 77.00 211 GLU A N 1
ATOM 1593 C CA . GLU A 1 211 ? 15.473 -7.995 -21.000 1.00 77.00 211 GLU A CA 1
ATOM 1594 C C . GLU A 1 211 ? 16.441 -9.189 -20.960 1.00 77.00 211 GLU A C 1
ATOM 1596 O O . GLU A 1 211 ? 17.623 -9.046 -21.270 1.00 77.00 211 GLU A O 1
ATOM 1601 N N . LEU A 1 212 ? 15.950 -10.382 -20.614 1.00 82.50 212 LEU A N 1
ATOM 1602 C CA . LEU A 1 212 ? 16.756 -11.605 -20.564 1.00 82.50 212 LEU A CA 1
ATOM 1603 C C . LEU A 1 212 ? 16.939 -12.277 -21.936 1.00 82.50 212 LEU A C 1
ATOM 1605 O O . LEU A 1 212 ? 17.765 -13.184 -22.064 1.00 82.50 212 LEU A O 1
ATOM 1609 N N . LEU A 1 213 ? 16.176 -11.882 -22.962 1.00 80.56 213 LEU A N 1
ATOM 1610 C CA . LEU A 1 213 ? 16.254 -12.493 -24.288 1.00 80.56 213 LEU A CA 1
ATOM 1611 C C . LEU A 1 213 ? 17.408 -11.889 -25.108 1.00 80.56 213 LEU A C 1
ATOM 1613 O O . LEU A 1 213 ? 17.428 -10.682 -25.344 1.00 80.56 213 LEU A O 1
ATOM 1617 N N . PRO A 1 214 ? 18.342 -12.708 -25.634 1.00 78.31 214 PRO A N 1
ATOM 1618 C CA . PRO A 1 214 ? 19.388 -12.207 -26.517 1.00 78.31 214 PRO A CA 1
ATOM 1619 C C . PRO A 1 214 ? 18.778 -11.591 -27.791 1.00 78.31 214 PRO A C 1
ATOM 1621 O O . PRO A 1 214 ? 17.892 -12.220 -28.385 1.00 78.31 214 PRO A O 1
ATOM 1624 N N . PRO A 1 215 ? 19.294 -10.452 -28.295 1.00 73.44 215 PRO A N 1
ATOM 1625 C CA . PRO A 1 215 ? 18.764 -9.777 -29.491 1.00 73.44 215 PRO A CA 1
ATOM 1626 C C . PRO A 1 215 ? 18.618 -10.708 -30.707 1.00 73.44 215 PRO A C 1
ATOM 1628 O O . PRO A 1 215 ? 17.632 -10.665 -31.443 1.00 73.44 215 PRO A O 1
ATOM 1631 N N . ASN A 1 216 ? 19.558 -11.647 -30.850 1.00 77.19 216 ASN A N 1
ATOM 1632 C CA . ASN A 1 216 ? 19.615 -12.628 -31.937 1.00 77.19 216 ASN A CA 1
ATOM 1633 C C . ASN A 1 216 ? 18.387 -13.559 -31.994 1.00 77.19 216 ASN A C 1
ATOM 1635 O O . ASN A 1 216 ? 18.042 -14.069 -33.061 1.00 77.19 216 ASN A O 1
ATOM 1639 N N . VAL A 1 217 ? 17.739 -13.818 -30.852 1.00 77.81 217 VAL A N 1
ATOM 1640 C CA . VAL A 1 217 ? 16.550 -14.683 -30.763 1.00 77.81 217 VAL A CA 1
ATOM 1641 C C . VAL A 1 217 ? 15.288 -13.920 -31.171 1.00 77.81 217 VAL A C 1
ATOM 1643 O O . VAL A 1 217 ? 14.387 -14.507 -31.773 1.00 77.81 217 VAL A O 1
ATOM 1646 N N . ILE A 1 218 ? 15.237 -12.615 -30.888 1.00 72.81 218 ILE A N 1
ATOM 1647 C CA . ILE A 1 218 ? 14.087 -11.747 -31.172 1.00 72.81 218 ILE A CA 1
ATOM 1648 C C . ILE A 1 218 ? 13.950 -11.528 -32.685 1.00 72.81 218 ILE A C 1
ATOM 1650 O O . ILE A 1 218 ? 12.860 -11.719 -33.231 1.00 72.81 218 ILE A O 1
ATOM 1654 N N . GLY A 1 219 ? 15.062 -11.252 -33.377 1.00 69.75 219 GLY A N 1
ATOM 1655 C CA . GLY A 1 219 ? 15.073 -11.074 -34.835 1.00 69.75 219 GLY A CA 1
ATOM 1656 C C . GLY A 1 219 ? 14.642 -12.335 -35.593 1.00 69.75 219 GLY A C 1
ATOM 1657 O O . GLY A 1 219 ? 13.816 -12.277 -36.498 1.00 69.75 219 GLY A O 1
ATOM 1658 N N . ARG A 1 220 ? 15.089 -13.523 -35.157 1.00 76.62 220 ARG A N 1
ATOM 1659 C CA . ARG A 1 220 ? 14.737 -14.797 -35.819 1.00 76.62 220 ARG A CA 1
ATOM 1660 C C . ARG A 1 220 ? 13.259 -15.178 -35.732 1.00 76.62 220 ARG A C 1
ATOM 1662 O O . ARG A 1 220 ? 12.808 -15.985 -36.539 1.00 76.62 220 ARG A O 1
ATOM 1669 N N . ARG A 1 221 ? 12.513 -14.661 -34.753 1.00 80.00 221 ARG A N 1
ATOM 1670 C CA . ARG A 1 221 ? 11.080 -14.961 -34.581 1.00 80.00 221 ARG A CA 1
ATOM 1671 C C . ARG A 1 221 ? 10.157 -13.913 -35.213 1.00 80.00 221 ARG A C 1
ATOM 1673 O O . ARG A 1 221 ? 8.949 -14.007 -35.028 1.00 80.00 221 ARG A O 1
ATOM 1680 N N . GLY A 1 222 ? 10.703 -12.946 -35.954 1.00 75.94 222 GLY A N 1
ATOM 1681 C CA . GLY A 1 222 ? 9.911 -11.912 -36.626 1.00 75.94 222 GLY A CA 1
ATOM 1682 C C . GLY A 1 222 ? 9.332 -10.859 -35.677 1.00 75.94 222 GLY A C 1
ATOM 1683 O O . GLY A 1 222 ? 8.407 -10.145 -36.047 1.00 75.94 222 GLY A O 1
ATOM 1684 N N . TYR A 1 223 ? 9.873 -10.732 -34.461 1.00 76.88 223 TYR A N 1
ATOM 1685 C CA . TYR A 1 223 ? 9.483 -9.690 -33.504 1.00 76.88 223 TYR A CA 1
ATOM 1686 C C . TYR A 1 223 ? 10.301 -8.403 -33.695 1.00 76.88 223 TYR A C 1
ATOM 1688 O O . TYR A 1 223 ? 10.634 -7.713 -32.733 1.00 76.88 223 TYR A O 1
ATOM 1696 N N . GLU A 1 224 ? 10.644 -8.065 -34.938 1.00 70.56 224 GLU A N 1
ATOM 1697 C CA . GLU A 1 224 ? 11.495 -6.911 -35.262 1.00 70.56 224 GLU A CA 1
ATOM 1698 C C . GLU A 1 224 ? 10.867 -5.581 -34.825 1.00 70.56 224 GLU A C 1
ATOM 1700 O O . GLU A 1 224 ? 11.567 -4.669 -34.392 1.00 70.56 224 GLU A O 1
ATOM 1705 N N . SER A 1 225 ? 9.533 -5.497 -34.803 1.00 68.56 225 SER A N 1
ATOM 1706 C CA . SER A 1 225 ? 8.815 -4.339 -34.261 1.00 68.56 225 SER A CA 1
ATOM 1707 C C . SER A 1 225 ? 9.084 -4.105 -32.771 1.00 68.56 225 SER A C 1
ATOM 1709 O O . SER A 1 225 ? 8.988 -2.974 -32.308 1.00 68.56 225 SER A O 1
ATOM 1711 N N . ILE A 1 226 ? 9.428 -5.156 -32.018 1.00 65.25 226 ILE A N 1
ATOM 1712 C CA . ILE A 1 226 ? 9.793 -5.080 -30.597 1.00 65.25 226 ILE A CA 1
ATOM 1713 C C . ILE A 1 226 ? 11.273 -4.685 -30.456 1.00 65.25 226 ILE A C 1
ATOM 1715 O O . ILE A 1 226 ? 11.620 -3.922 -29.561 1.00 65.25 226 ILE A O 1
ATOM 1719 N N . LEU A 1 227 ? 12.140 -5.105 -31.382 1.00 63.41 227 LEU A N 1
ATOM 1720 C CA . LEU A 1 227 ? 13.554 -4.704 -31.424 1.00 63.41 227 LEU A CA 1
ATOM 1721 C C . LEU A 1 227 ? 13.746 -3.189 -31.596 1.00 63.41 227 LEU A C 1
ATOM 1723 O O . LEU A 1 227 ? 14.638 -2.632 -30.967 1.00 63.41 227 LEU A O 1
ATOM 1727 N N . ILE A 1 228 ? 12.867 -2.503 -32.337 1.00 63.75 228 ILE A N 1
ATOM 1728 C CA . ILE A 1 228 ? 12.909 -1.031 -32.491 1.00 63.75 228 ILE A CA 1
ATOM 1729 C C . ILE A 1 228 ? 12.795 -0.319 -31.136 1.00 63.75 228 ILE A C 1
ATOM 1731 O O . ILE A 1 228 ? 13.463 0.687 -30.874 1.00 63.75 228 ILE A O 1
ATOM 1735 N N . PHE A 1 229 ? 11.962 -0.846 -30.241 1.00 58.22 229 PHE A N 1
ATOM 1736 C CA . PHE A 1 229 ? 11.872 -0.313 -28.891 1.00 58.22 229 PHE A CA 1
ATOM 1737 C C . PHE A 1 229 ? 13.151 -0.639 -28.100 1.00 58.22 229 PHE A C 1
ATOM 1739 O O . PHE A 1 229 ? 13.589 0.193 -27.304 1.00 58.22 229 PHE A O 1
ATOM 1746 N N . ALA A 1 230 ? 13.749 -1.826 -28.293 1.00 56.72 230 ALA A N 1
ATOM 1747 C CA . ALA A 1 230 ? 14.900 -2.319 -27.518 1.00 56.72 230 ALA A CA 1
ATOM 1748 C C . ALA A 1 230 ? 16.209 -1.605 -27.881 1.00 56.72 230 ALA A C 1
ATOM 1750 O O . ALA A 1 230 ? 16.972 -1.222 -26.997 1.00 56.72 230 ALA A O 1
ATOM 1751 N N . GLU A 1 231 ? 16.441 -1.359 -29.169 1.00 56.62 231 GLU A N 1
ATOM 1752 C CA . GLU A 1 231 ? 17.665 -0.735 -29.683 1.00 56.62 231 GLU A CA 1
ATOM 1753 C C . GLU A 1 231 ? 17.728 0.777 -29.442 1.00 56.62 231 GLU A C 1
ATOM 1755 O O . GLU A 1 231 ? 18.812 1.352 -29.390 1.00 56.62 231 GLU A O 1
ATOM 1760 N N . THR A 1 232 ? 16.590 1.444 -29.233 1.00 53.28 232 THR A N 1
ATOM 1761 C CA . THR A 1 232 ? 16.560 2.897 -28.990 1.00 53.28 232 THR A CA 1
ATOM 1762 C C . THR A 1 232 ? 16.932 3.293 -27.555 1.00 53.28 232 THR A C 1
ATOM 1764 O O . THR A 1 232 ? 16.811 4.464 -27.201 1.00 53.28 232 THR A O 1
ATOM 1767 N N . GLY A 1 233 ? 17.338 2.342 -26.702 1.00 49.31 233 GLY A N 1
ATOM 1768 C CA . GLY A 1 233 ? 17.526 2.567 -25.261 1.00 49.31 233 GLY A CA 1
ATOM 1769 C C . GLY A 1 233 ? 16.220 2.899 -24.528 1.00 49.31 233 GLY A C 1
ATOM 1770 O O . GLY A 1 233 ? 16.222 3.142 -23.328 1.00 49.31 233 GLY A O 1
ATOM 1771 N N . ARG A 1 234 ? 15.087 2.887 -25.243 1.00 50.44 234 ARG A N 1
ATOM 1772 C CA . ARG A 1 234 ? 13.773 3.265 -24.733 1.00 50.44 234 ARG A CA 1
ATOM 1773 C C . ARG A 1 234 ? 13.066 2.134 -24.012 1.00 50.44 234 ARG A C 1
ATOM 1775 O O . ARG A 1 234 ? 11.996 2.402 -23.505 1.00 50.44 234 ARG A O 1
ATOM 1782 N N . PHE A 1 235 ? 13.578 0.904 -23.946 1.00 51.00 235 PHE A N 1
ATOM 1783 C CA . PHE A 1 235 ? 12.866 -0.160 -23.219 1.00 51.00 235 PHE A CA 1
ATOM 1784 C C . PHE A 1 235 ? 12.810 0.086 -21.714 1.00 51.00 235 PHE A C 1
ATOM 1786 O O . PHE A 1 235 ? 11.739 -0.074 -21.135 1.00 51.00 235 PHE A O 1
ATOM 1793 N N . SER A 1 236 ? 13.913 0.546 -21.108 1.00 58.34 236 SER A N 1
ATOM 1794 C CA . SER A 1 236 ? 13.899 0.952 -19.700 1.00 58.34 236 SER A CA 1
ATOM 1795 C C . SER A 1 236 ? 12.902 2.092 -19.502 1.00 58.34 236 SER A C 1
ATOM 1797 O O . SER A 1 236 ? 12.009 2.003 -18.669 1.00 58.34 236 SER A O 1
ATOM 1799 N N . ASP A 1 237 ? 12.977 3.123 -20.344 1.00 66.56 237 ASP A N 1
ATOM 1800 C CA . ASP A 1 237 ? 12.141 4.321 -20.225 1.00 66.56 237 ASP A CA 1
ATOM 1801 C C . ASP A 1 237 ? 10.669 4.067 -20.600 1.00 66.56 237 ASP A C 1
ATOM 1803 O O . ASP A 1 237 ? 9.771 4.719 -20.068 1.00 66.56 237 ASP A O 1
ATOM 1807 N N . ALA A 1 238 ? 10.398 3.106 -21.484 1.00 66.75 238 ALA A N 1
ATOM 1808 C CA . ALA A 1 238 ? 9.063 2.719 -21.927 1.00 66.75 238 ALA A CA 1
ATOM 1809 C C . ALA A 1 238 ? 8.351 1.835 -20.904 1.00 66.75 238 ALA A C 1
ATOM 1811 O O . ALA A 1 238 ? 7.141 2.002 -20.750 1.00 66.75 238 ALA A O 1
ATOM 1812 N N . ASP A 1 239 ? 9.061 0.957 -20.181 1.00 70.56 239 ASP A N 1
ATOM 1813 C CA . ASP A 1 239 ? 8.494 0.261 -19.017 1.00 70.56 239 ASP A CA 1
ATOM 1814 C C . ASP A 1 239 ? 8.032 1.291 -17.979 1.00 70.56 239 ASP A C 1
ATOM 1816 O O . ASP A 1 239 ? 6.852 1.335 -17.609 1.00 70.56 239 ASP A O 1
ATOM 1820 N N . TYR A 1 240 ? 8.922 2.225 -17.616 1.00 73.94 240 TYR A N 1
ATOM 1821 C CA . TYR A 1 240 ? 8.585 3.303 -16.688 1.00 73.94 240 TYR A CA 1
ATOM 1822 C C . TYR A 1 240 ? 7.413 4.152 -17.189 1.00 73.94 240 TYR A C 1
ATOM 1824 O O . TYR A 1 240 ? 6.489 4.413 -16.420 1.00 73.94 240 TYR A O 1
ATOM 1832 N N . ALA A 1 241 ? 7.402 4.553 -18.463 1.00 77.56 241 ALA A N 1
ATOM 1833 C CA . ALA A 1 241 ? 6.337 5.377 -19.033 1.00 77.56 241 ALA A CA 1
ATOM 1834 C C . ALA A 1 241 ? 4.985 4.646 -19.090 1.00 77.56 241 ALA A C 1
ATOM 1836 O O . ALA A 1 241 ? 3.953 5.238 -18.760 1.00 77.56 241 ALA A O 1
ATOM 1837 N N . LEU A 1 242 ? 4.970 3.364 -19.466 1.00 78.62 242 LEU A N 1
ATOM 1838 C CA . LEU A 1 242 ? 3.749 2.563 -19.542 1.00 78.62 242 LEU A CA 1
ATOM 1839 C C . LEU A 1 242 ? 3.182 2.292 -18.145 1.00 78.62 242 LEU A C 1
ATOM 1841 O O . LEU A 1 242 ? 1.997 2.535 -17.903 1.00 78.62 242 LEU A O 1
ATOM 1845 N N . GLN A 1 243 ? 4.017 1.848 -17.203 1.00 79.44 243 GLN A N 1
ATOM 1846 C CA . GLN A 1 243 ? 3.580 1.642 -15.824 1.00 79.44 243 GLN A CA 1
ATOM 1847 C C . GLN A 1 243 ? 3.203 2.959 -15.136 1.00 79.44 243 GLN A C 1
ATOM 1849 O O . GLN A 1 243 ? 2.284 2.983 -14.316 1.00 79.44 243 GLN A O 1
ATOM 1854 N N . PHE A 1 244 ? 3.846 4.077 -15.480 1.00 81.31 244 PHE A N 1
ATOM 1855 C CA . PHE A 1 244 ? 3.426 5.401 -15.029 1.00 81.31 244 PHE A CA 1
ATOM 1856 C C . PHE A 1 244 ? 2.031 5.757 -15.555 1.00 81.31 244 PHE A C 1
ATOM 1858 O O . PHE A 1 244 ? 1.157 6.109 -14.764 1.00 81.31 244 PHE A O 1
ATOM 1865 N N . ALA A 1 245 ? 1.787 5.614 -16.861 1.00 83.00 245 ALA A N 1
ATOM 1866 C CA . ALA A 1 245 ? 0.501 5.935 -17.478 1.00 83.00 245 ALA A CA 1
ATOM 1867 C C . ALA A 1 245 ? -0.644 5.075 -16.919 1.00 83.00 245 ALA A C 1
ATOM 1869 O O . ALA A 1 245 ? -1.709 5.598 -16.572 1.00 83.00 245 ALA A O 1
ATOM 1870 N N . ILE A 1 246 ? -0.425 3.766 -16.773 1.00 83.12 246 ILE A N 1
ATOM 1871 C CA . ILE A 1 246 ? -1.425 2.847 -16.215 1.00 83.12 246 ILE A CA 1
ATOM 1872 C C . ILE A 1 246 ? -1.648 3.139 -14.730 1.00 83.12 246 ILE A C 1
ATOM 1874 O O . ILE A 1 246 ? -2.798 3.258 -14.306 1.00 83.12 246 ILE A O 1
ATOM 1878 N N . GLY A 1 247 ? -0.575 3.333 -13.957 1.00 81.38 247 GLY A N 1
ATOM 1879 C CA . GLY A 1 247 ? -0.661 3.692 -12.542 1.00 81.38 247 GLY A CA 1
ATOM 1880 C C . GLY A 1 247 ? -1.474 4.971 -12.335 1.00 81.38 247 GLY A C 1
ATOM 1881 O O . GLY A 1 247 ? -2.451 4.972 -11.590 1.00 81.38 247 GLY A O 1
ATOM 1882 N N . MET A 1 248 ? -1.162 6.035 -13.079 1.00 85.31 248 MET A N 1
ATOM 1883 C CA . MET A 1 248 ? -1.904 7.300 -13.042 1.00 85.31 248 MET A CA 1
ATOM 1884 C C . MET A 1 248 ? -3.377 7.137 -13.424 1.00 85.31 248 MET A C 1
ATOM 1886 O O . MET A 1 248 ? -4.255 7.716 -12.774 1.00 85.31 248 MET A O 1
ATOM 1890 N N . THR A 1 249 ? -3.663 6.329 -14.447 1.00 85.75 249 THR A N 1
ATOM 1891 C CA . THR A 1 249 ? -5.033 6.042 -14.890 1.00 85.75 249 THR A CA 1
ATOM 1892 C C . THR A 1 249 ? -5.823 5.347 -13.787 1.00 85.75 249 THR A C 1
ATOM 1894 O O . THR A 1 249 ? -6.920 5.789 -13.447 1.00 85.75 249 THR A O 1
ATOM 1897 N N . ILE A 1 250 ? -5.263 4.308 -13.164 1.00 83.81 250 ILE A N 1
ATOM 1898 C CA . ILE A 1 250 ? -5.962 3.572 -12.108 1.00 83.81 250 ILE A CA 1
ATOM 1899 C C . ILE A 1 250 ? -6.130 4.424 -10.855 1.00 83.81 250 ILE A C 1
ATOM 1901 O O . ILE A 1 250 ? -7.207 4.413 -10.265 1.00 83.81 250 ILE A O 1
ATOM 1905 N N . ILE A 1 251 ? -5.127 5.216 -10.476 1.00 81.94 251 ILE A N 1
ATOM 1906 C CA . ILE A 1 251 ? -5.243 6.145 -9.346 1.00 81.94 251 ILE A CA 1
ATOM 1907 C C . ILE A 1 251 ? -6.348 7.162 -9.609 1.00 81.94 251 ILE A C 1
ATOM 1909 O O . ILE A 1 251 ? -7.157 7.429 -8.725 1.00 81.94 251 ILE A O 1
ATOM 1913 N N . THR A 1 252 ? -6.432 7.691 -10.827 1.00 85.00 252 THR A N 1
ATOM 1914 C CA . THR A 1 252 ? -7.467 8.657 -11.203 1.00 85.00 252 THR A CA 1
ATOM 1915 C C . THR A 1 252 ? -8.850 8.013 -11.192 1.00 85.00 252 THR A C 1
ATOM 1917 O O . THR A 1 252 ? -9.777 8.586 -10.624 1.00 85.00 252 THR A O 1
ATOM 1920 N N . LEU A 1 253 ? -8.997 6.804 -11.741 1.00 84.31 253 LEU A N 1
ATOM 1921 C CA . LEU A 1 253 ? -10.247 6.040 -11.687 1.00 84.31 253 LEU A CA 1
ATOM 1922 C C . LEU A 1 253 ? -10.647 5.708 -10.246 1.00 84.31 253 LEU A C 1
ATOM 1924 O O . LEU A 1 253 ? -11.815 5.839 -9.878 1.00 84.31 253 LEU A O 1
ATOM 1928 N N . TRP A 1 254 ? -9.682 5.336 -9.409 1.00 81.88 254 TRP A N 1
ATOM 1929 C CA . TRP A 1 254 ? -9.904 5.041 -8.002 1.00 81.88 254 TRP A CA 1
ATOM 1930 C C . TRP A 1 254 ? -10.318 6.298 -7.227 1.00 81.88 254 TRP A C 1
ATOM 1932 O O . TRP A 1 254 ? -11.357 6.292 -6.568 1.00 81.88 254 TRP A O 1
ATOM 1942 N N . LEU A 1 255 ? -9.608 7.418 -7.376 1.00 80.38 255 LEU A N 1
ATOM 1943 C CA . LEU A 1 255 ? -9.978 8.702 -6.771 1.00 80.38 255 LEU A CA 1
ATOM 1944 C C . LEU A 1 255 ? -11.334 9.212 -7.276 1.00 80.38 255 LEU A C 1
ATOM 1946 O O . LEU A 1 255 ? -12.131 9.720 -6.487 1.00 80.38 255 LEU A O 1
ATOM 1950 N N . ALA A 1 256 ? -11.635 9.046 -8.565 1.00 81.19 256 ALA A N 1
ATOM 1951 C CA . ALA A 1 256 ? -12.938 9.378 -9.135 1.00 81.19 256 ALA A CA 1
ATOM 1952 C C . ALA A 1 256 ? -14.052 8.514 -8.524 1.00 81.19 256 ALA A C 1
ATOM 1954 O O . ALA A 1 256 ? -15.116 9.038 -8.180 1.00 81.19 256 ALA A O 1
ATOM 1955 N N . SER A 1 257 ? -13.790 7.219 -8.312 1.00 78.12 257 SER A N 1
ATOM 1956 C CA . SER A 1 257 ? -14.714 6.313 -7.622 1.00 78.12 257 SER A CA 1
ATOM 1957 C C . SER A 1 257 ? -14.977 6.763 -6.177 1.00 78.12 257 SER A C 1
ATOM 1959 O O . SER A 1 257 ? -16.127 6.788 -5.738 1.00 78.12 257 SER A O 1
ATOM 1961 N N . LEU A 1 258 ? -13.943 7.244 -5.473 1.00 70.88 258 LEU A N 1
ATOM 1962 C CA . LEU A 1 258 ? -14.056 7.782 -4.114 1.00 70.88 258 LEU A CA 1
ATOM 1963 C C . LEU A 1 258 ? -14.791 9.129 -4.065 1.00 70.88 258 LEU A C 1
ATOM 1965 O O . LEU A 1 258 ? -15.589 9.363 -3.159 1.00 70.88 258 LEU A O 1
ATOM 1969 N N . ARG A 1 259 ? -14.561 10.029 -5.030 1.00 71.38 259 ARG A N 1
ATOM 1970 C CA . ARG A 1 259 ? -15.239 11.337 -5.080 1.00 71.38 259 ARG A CA 1
ATOM 1971 C C . ARG A 1 259 ? -16.736 11.176 -5.318 1.00 71.38 259 ARG A C 1
ATOM 1973 O O . ARG A 1 259 ? -17.527 11.871 -4.685 1.00 71.38 259 ARG A O 1
ATOM 1980 N N . ARG A 1 260 ? -17.124 10.245 -6.194 1.00 63.38 260 ARG A N 1
ATOM 1981 C CA . ARG A 1 260 ? -18.533 9.959 -6.485 1.00 63.38 260 ARG A CA 1
ATOM 1982 C C . ARG A 1 260 ? -19.275 9.488 -5.232 1.00 63.38 260 ARG A C 1
ATOM 1984 O O . ARG A 1 260 ? -20.407 9.897 -5.027 1.00 63.38 260 ARG A O 1
ATOM 1991 N N . TYR A 1 261 ? -18.615 8.741 -4.348 1.00 57.47 261 TYR A N 1
ATOM 1992 C CA . TYR A 1 261 ? -19.188 8.296 -3.075 1.00 57.47 261 TYR A CA 1
ATOM 1993 C C . TYR A 1 261 ? -19.615 9.444 -2.145 1.00 57.47 261 TYR A C 1
ATOM 1995 O O . TYR A 1 261 ? -20.681 9.367 -1.547 1.00 57.47 261 TYR A O 1
ATOM 2003 N N . ARG A 1 262 ? -18.826 10.527 -2.059 1.00 54.94 262 ARG A N 1
ATOM 2004 C CA . ARG A 1 262 ? -19.128 11.689 -1.196 1.00 54.94 262 ARG A CA 1
ATOM 2005 C C . ARG A 1 262 ? -20.312 12.535 -1.662 1.00 54.94 262 ARG A C 1
ATOM 2007 O O . ARG A 1 262 ? -20.836 13.302 -0.871 1.00 54.94 262 ARG A O 1
ATOM 2014 N N . VAL A 1 263 ? -20.676 12.467 -2.941 1.00 49.81 263 VAL A N 1
ATOM 2015 C CA . VAL A 1 263 ? -21.759 13.290 -3.512 1.00 49.81 263 VAL A CA 1
ATOM 2016 C C . VAL A 1 263 ? -23.131 12.635 -3.310 1.00 49.81 263 VAL A C 1
ATOM 2018 O O . VAL A 1 263 ? -24.145 13.320 -3.342 1.00 49.81 263 VAL A O 1
ATOM 2021 N N . PHE A 1 264 ? -23.169 11.320 -3.073 1.00 43.03 264 PHE A N 1
ATOM 2022 C CA . PHE A 1 264 ? -24.402 10.548 -2.865 1.00 43.03 264 PHE A CA 1
ATOM 2023 C C . PHE A 1 264 ? -24.627 10.138 -1.398 1.00 43.03 264 PHE A C 1
ATOM 2025 O O . PHE A 1 264 ? -25.465 9.278 -1.126 1.00 43.03 264 PHE A O 1
ATOM 2032 N N . SER A 1 265 ? -23.867 10.722 -0.467 1.00 43.62 265 SER A N 1
ATOM 2033 C CA . SER A 1 265 ? -23.954 10.515 0.985 1.00 43.62 265 SER A CA 1
ATOM 2034 C C . SER A 1 265 ? -24.283 11.818 1.688 1.00 43.62 265 SER A C 1
ATOM 2036 O O . SER A 1 265 ? -25.164 11.794 2.567 1.00 43.62 265 SER A O 1
#

pLDDT: mean 73.88, std 14.18, range [39.91, 92.25]